Protein AF-A0A7S4R1N7-F1 (afdb_monomer)

Mean predicted aligned error: 22.81 Å

Foldseek 3Di:
DDDDDDDPDPDDDPAAAAPQPPPRDHAVVSDHPHHVDDVSVVVCVVVVPPLPPQAAAPQPPPRHHPVVSDHPHHVDDVSVVVVVVVVPDPPPPPDDDDDDDDDDDPPDPPPPQAAAPQPPPRDGDVVSDHPHHVDDVSLVNRPPNPDVPPPPPPDPDDDDDDDPPPPQAAAPQPPPRHHAVVSDHPHHNDPVSVVNNVVPPPDPPDDDDDDDDDPPPQAAAQQPPRDHDCVSDHHHHNDPVSVVVPRPPDPPDPDDDDDDDDDDDDDDDDDDDDDDDPDDDDPDDDDDD

pLDDT: mean 72.85, std 22.46, range [37.56, 97.56]

Structure (mmCIF, N/CA/C/O backbone):
data_AF-A0A7S4R1N7-F1
#
_entry.id   AF-A0A7S4R1N7-F1
#
loop_
_atom_site.group_PDB
_atom_site.id
_atom_site.type_symbol
_atom_site.label_atom_id
_atom_site.label_alt_id
_atom_site.label_comp_id
_atom_site.label_asym_id
_atom_site.label_entity_id
_atom_site.label_seq_id
_atom_site.pdbx_PDB_ins_code
_atom_site.Cartn_x
_atom_site.Cartn_y
_atom_site.Cartn_z
_atom_site.occupancy
_atom_site.B_iso_or_equiv
_atom_site.auth_seq_id
_atom_site.auth_comp_id
_atom_site.auth_asym_id
_atom_site.auth_atom_id
_atom_site.pdbx_PDB_model_num
ATOM 1 N N . PRO A 1 1 ? -22.351 -0.162 71.649 1.00 55.19 1 PRO A N 1
ATOM 2 C CA . PRO A 1 1 ? -22.192 0.433 70.297 1.00 55.19 1 PRO A CA 1
ATOM 3 C C . PRO A 1 1 ? -22.157 -0.697 69.258 1.00 55.19 1 PRO A C 1
ATOM 5 O O . PRO A 1 1 ? -21.146 -1.375 69.123 1.00 55.19 1 PRO A O 1
ATOM 8 N N . ALA A 1 2 ? -23.304 -0.983 68.637 1.00 42.56 2 ALA A N 1
ATOM 9 C CA . ALA A 1 2 ? -23.442 -2.065 67.666 1.00 42.56 2 ALA A CA 1
ATOM 10 C C . ALA A 1 2 ? -22.843 -1.636 66.318 1.00 42.56 2 ALA A C 1
ATOM 12 O O . ALA A 1 2 ? -23.234 -0.610 65.762 1.00 42.56 2 ALA A O 1
ATOM 13 N N . ALA A 1 3 ? -21.871 -2.403 65.825 1.00 46.25 3 ALA A N 1
ATOM 14 C CA . ALA A 1 3 ? -21.258 -2.199 64.522 1.00 46.25 3 ALA A CA 1
ATOM 15 C C . ALA A 1 3 ? -22.293 -2.470 63.419 1.00 46.25 3 ALA A C 1
ATOM 17 O O . ALA A 1 3 ? -22.832 -3.571 63.321 1.00 46.25 3 ALA A O 1
ATOM 18 N N . ALA A 1 4 ? -22.583 -1.449 62.612 1.00 46.38 4 ALA A N 1
ATOM 19 C CA . ALA A 1 4 ? -23.456 -1.566 61.456 1.00 46.38 4 ALA A CA 1
ATOM 20 C C . ALA A 1 4 ? -22.827 -2.517 60.426 1.00 46.38 4 ALA A C 1
ATOM 22 O O . ALA A 1 4 ? -21.702 -2.306 59.971 1.00 46.38 4 ALA A O 1
ATOM 23 N N . ALA A 1 5 ? -23.558 -3.576 60.083 1.00 48.59 5 ALA A N 1
ATOM 24 C CA . ALA A 1 5 ? -23.174 -4.523 59.049 1.00 48.59 5 ALA A CA 1
ATOM 25 C C . ALA A 1 5 ? -23.111 -3.828 57.672 1.00 48.59 5 ALA A C 1
ATOM 27 O O . ALA A 1 5 ? -23.945 -2.963 57.387 1.00 48.59 5 ALA A O 1
ATOM 28 N N . PRO A 1 6 ? -22.150 -4.193 56.802 1.00 57.56 6 PRO A N 1
ATOM 29 C CA . PRO A 1 6 ? -22.062 -3.636 55.460 1.00 57.56 6 PRO A CA 1
ATOM 30 C C . PRO A 1 6 ? -23.295 -4.037 54.645 1.00 57.56 6 PRO A C 1
ATOM 32 O O . PRO A 1 6 ? -23.651 -5.212 54.561 1.00 57.56 6 PRO A O 1
ATOM 35 N N . ALA A 1 7 ? -23.945 -3.040 54.045 1.00 54.56 7 ALA A N 1
ATOM 36 C CA . ALA A 1 7 ? -25.071 -3.234 53.147 1.00 54.56 7 ALA A CA 1
ATOM 37 C C . ALA A 1 7 ? -24.659 -4.150 51.985 1.00 54.56 7 ALA A C 1
ATOM 39 O O . ALA A 1 7 ? -23.734 -3.844 51.230 1.00 54.56 7 ALA A O 1
ATOM 40 N N . ALA A 1 8 ? -25.347 -5.286 51.861 1.00 47.56 8 ALA A N 1
ATOM 41 C CA . ALA A 1 8 ? -25.181 -6.211 50.755 1.00 47.56 8 ALA A CA 1
ATOM 42 C C . ALA A 1 8 ? -25.451 -5.478 49.432 1.00 47.56 8 ALA A C 1
ATOM 44 O O . ALA A 1 8 ? -26.533 -4.928 49.223 1.00 47.56 8 ALA A O 1
ATOM 45 N N . ALA A 1 9 ? -24.452 -5.459 48.547 1.00 52.22 9 ALA A N 1
ATOM 46 C CA . ALA A 1 9 ? -24.605 -4.961 47.191 1.00 52.22 9 ALA A CA 1
ATOM 47 C C . ALA A 1 9 ? -25.700 -5.781 46.492 1.00 52.22 9 ALA A C 1
ATOM 49 O O . ALA A 1 9 ? -25.546 -6.984 46.279 1.00 52.22 9 ALA A O 1
ATOM 50 N N . GLY A 1 10 ? -26.827 -5.132 46.197 1.00 52.41 10 GLY A N 1
ATOM 51 C CA . GLY A 1 10 ? -27.943 -5.752 45.492 1.00 52.41 10 GLY A CA 1
ATOM 52 C C . GLY A 1 10 ? -27.542 -6.263 44.101 1.00 52.41 10 GLY A C 1
ATOM 53 O O . GLY A 1 10 ? -26.494 -5.880 43.571 1.00 52.41 10 GLY A O 1
ATOM 54 N N . PRO A 1 11 ? -28.371 -7.128 43.491 1.00 62.03 11 PRO A N 1
ATOM 55 C CA . PRO A 1 11 ? -28.111 -7.689 42.173 1.00 62.03 11 PRO A CA 1
ATOM 56 C C . PRO A 1 11 ? -27.929 -6.563 41.151 1.00 62.03 11 PRO A C 1
ATOM 58 O O . PRO A 1 11 ? -28.840 -5.778 40.891 1.00 62.03 11 PRO A O 1
ATOM 61 N N . VAL A 1 12 ? -26.725 -6.477 40.581 1.00 59.47 12 VAL A N 1
ATOM 62 C CA . VAL A 1 12 ? -26.413 -5.583 39.465 1.00 59.47 12 VAL A CA 1
ATOM 63 C C . VAL A 1 12 ? -27.332 -5.938 38.301 1.00 59.47 12 VAL A C 1
ATOM 65 O O . VAL A 1 12 ? -27.196 -7.000 37.695 1.00 59.47 12 VAL A O 1
ATOM 68 N N . ALA A 1 13 ? -28.294 -5.055 38.019 1.00 65.44 13 ALA A N 1
ATOM 69 C CA . ALA A 1 13 ? -29.146 -5.138 36.841 1.00 65.44 13 ALA A CA 1
ATOM 70 C C . ALA A 1 13 ? -28.271 -5.429 35.617 1.00 65.44 13 ALA A C 1
ATOM 72 O O . 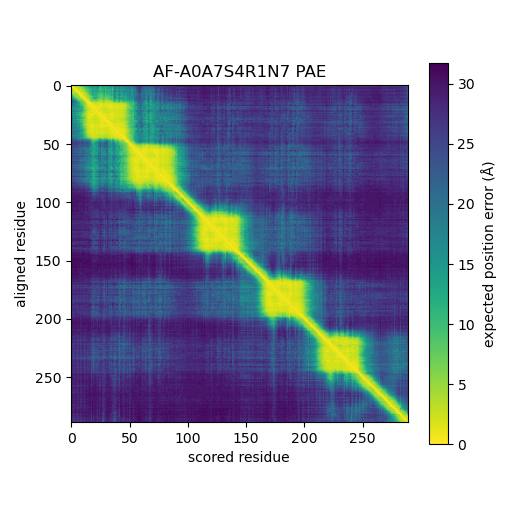ALA A 1 13 ? -27.217 -4.808 35.472 1.00 65.44 13 ALA A O 1
ATOM 73 N N . ALA A 1 14 ? -28.680 -6.395 34.788 1.00 73.69 14 ALA A N 1
ATOM 74 C CA . ALA A 1 14 ? -27.952 -6.836 33.603 1.00 73.69 14 ALA A CA 1
ATOM 75 C C . ALA A 1 14 ? -27.596 -5.625 32.725 1.00 73.69 14 ALA A C 1
ATOM 77 O O . ALA A 1 14 ? -28.413 -5.130 31.949 1.00 73.69 14 ALA A O 1
ATOM 78 N N . GLY A 1 15 ? -26.389 -5.096 32.932 1.00 83.94 15 GLY A N 1
ATOM 79 C CA . GLY A 1 15 ? -25.960 -3.839 32.345 1.00 83.94 15 GLY A CA 1
ATOM 80 C C . GLY A 1 15 ? -25.900 -3.969 30.834 1.00 83.94 15 GLY A C 1
ATOM 81 O O . GLY A 1 15 ? -25.536 -5.022 30.305 1.00 83.94 15 GLY A O 1
ATOM 82 N N . ALA A 1 16 ? -26.246 -2.890 30.135 1.00 92.12 16 ALA A N 1
ATOM 83 C CA . ALA A 1 16 ? -26.165 -2.863 28.687 1.00 92.12 16 ALA A CA 1
ATOM 84 C C . ALA A 1 16 ? -24.769 -3.291 28.207 1.00 92.12 16 ALA A C 1
ATOM 86 O O . ALA A 1 16 ? -23.749 -2.944 28.807 1.00 92.12 16 ALA A O 1
ATOM 87 N N . SER A 1 17 ? -24.722 -4.074 27.134 1.00 94.94 17 SER A N 1
ATOM 88 C CA . SER A 1 17 ? -23.474 -4.606 26.590 1.00 94.94 17 SER A CA 1
ATOM 89 C C . SER A 1 17 ? -22.726 -3.549 25.772 1.00 94.94 17 SER A C 1
ATOM 91 O O . SER A 1 17 ? -23.326 -2.679 25.142 1.00 94.94 17 SER A O 1
ATOM 93 N N . CYS A 1 18 ? -21.396 -3.628 25.766 1.00 95.12 18 CYS A N 1
ATOM 94 C CA . CYS A 1 18 ? -20.515 -2.764 24.985 1.00 95.12 18 CYS A CA 1
ATOM 95 C C . CYS A 1 18 ? -20.874 -2.792 23.492 1.00 95.12 18 CYS A C 1
ATOM 97 O O . CYS A 1 18 ? -20.941 -3.867 22.897 1.00 95.12 18 CYS A O 1
ATOM 99 N N . LEU A 1 19 ? -20.991 -1.612 22.875 1.00 95.19 19 LEU A N 1
ATOM 100 C CA . LEU A 1 19 ? -21.348 -1.455 21.458 1.00 95.19 19 LEU A CA 1
ATOM 101 C C . LEU A 1 19 ? -20.314 -2.054 20.479 1.00 95.19 19 LEU A C 1
ATOM 103 O O . LEU A 1 19 ? -20.599 -2.271 19.305 1.00 95.19 19 LEU A O 1
ATOM 107 N N . THR A 1 20 ? -19.087 -2.319 20.931 1.00 92.25 20 THR A N 1
ATOM 108 C CA . THR A 1 20 ? -18.063 -2.955 20.094 1.00 92.25 20 THR A CA 1
ATOM 109 C C . THR A 1 20 ? -18.416 -4.419 19.833 1.00 92.25 20 THR A C 1
ATOM 111 O O . THR A 1 20 ? -18.405 -5.229 20.764 1.00 92.25 20 THR A O 1
ATOM 114 N N . LEU A 1 21 ? -18.654 -4.761 18.560 1.00 90.81 21 LEU A N 1
ATOM 115 C CA . LEU A 1 21 ? -18.921 -6.131 18.110 1.00 90.81 21 LEU A CA 1
ATOM 116 C C . LEU A 1 21 ? -17.868 -7.106 18.669 1.00 90.81 21 LEU A C 1
ATOM 118 O O . LEU A 1 21 ? -16.665 -6.907 18.492 1.00 90.81 21 LEU A O 1
ATOM 122 N N . GLY A 1 22 ? -18.331 -8.137 19.381 1.00 90.19 22 GLY A N 1
ATOM 123 C CA . GLY A 1 22 ? -17.484 -9.170 19.989 1.00 90.19 22 GLY A CA 1
ATOM 124 C C . GLY A 1 22 ? -16.867 -8.828 21.353 1.00 90.19 22 GLY A C 1
ATOM 125 O O . GLY A 1 22 ? -16.113 -9.640 21.881 1.00 90.19 22 GLY A O 1
ATOM 126 N N . CYS A 1 23 ? -17.153 -7.666 21.959 1.00 94.62 23 CYS A N 1
ATOM 127 C CA . CYS A 1 23 ? -16.604 -7.338 23.281 1.00 94.62 23 CYS A CA 1
ATOM 128 C C . CYS A 1 23 ? -17.359 -8.008 24.443 1.00 94.62 23 CYS A C 1
ATOM 130 O O . CYS A 1 23 ? -16.714 -8.460 25.385 1.00 94.62 23 CYS A O 1
ATOM 132 N N . GLY A 1 24 ? -18.698 -8.015 24.418 1.00 92.31 24 GLY A N 1
ATOM 133 C CA . GLY A 1 24 ? -19.562 -8.680 25.413 1.00 92.31 24 GLY A CA 1
ATOM 134 C C . GLY A 1 24 ? -19.538 -8.125 26.849 1.00 92.31 24 GLY A C 1
ATOM 135 O O . GLY A 1 24 ? -20.373 -8.504 27.660 1.00 92.31 24 GLY A O 1
ATOM 136 N N . LYS A 1 25 ? -18.615 -7.218 27.189 1.00 94.25 25 LYS A N 1
ATOM 137 C CA . LYS A 1 25 ? -18.506 -6.613 28.530 1.00 94.25 25 LYS A CA 1
ATOM 138 C C . LYS A 1 25 ? -19.616 -5.579 28.773 1.00 94.25 25 LYS A C 1
ATOM 140 O O . LYS A 1 25 ? -19.999 -4.911 27.810 1.00 94.25 25 LYS A O 1
ATOM 145 N N . PRO A 1 26 ? -20.080 -5.378 30.020 1.00 94.12 26 PRO A N 1
ATOM 146 C CA . PRO A 1 26 ? -21.027 -4.308 30.335 1.00 94.12 26 PRO A CA 1
ATOM 147 C C . PRO A 1 26 ? -20.424 -2.923 30.050 1.00 94.12 26 PRO A C 1
ATOM 149 O O . PRO A 1 26 ? -19.200 -2.740 30.082 1.00 94.12 26 PRO A O 1
ATOM 152 N N . THR A 1 27 ? -21.266 -1.941 29.735 1.00 94.75 27 THR A N 1
ATOM 153 C CA . THR A 1 27 ? -20.829 -0.554 29.528 1.00 94.75 27 THR A CA 1
ATOM 154 C C . THR A 1 27 ? -20.310 0.055 30.829 1.00 94.75 27 THR A C 1
ATOM 156 O O . THR A 1 27 ? -20.819 -0.232 31.910 1.00 94.75 27 THR A O 1
ATOM 159 N N . TRP A 1 28 ? -19.281 0.908 30.746 1.00 93.12 28 TRP A N 1
ATOM 160 C CA . TRP A 1 28 ? -18.643 1.473 31.949 1.00 93.12 28 TRP A CA 1
ATOM 161 C C . TRP A 1 28 ? -19.585 2.393 32.740 1.00 93.12 28 TRP A C 1
ATOM 163 O O . TRP A 1 28 ? -19.372 2.615 33.925 1.00 93.12 28 TRP A O 1
ATOM 173 N N . ASN A 1 29 ? -20.616 2.927 32.082 1.00 91.56 29 ASN A N 1
ATOM 174 C CA . ASN A 1 29 ? -21.622 3.817 32.654 1.00 91.56 29 ASN A CA 1
ATOM 175 C C . ASN A 1 29 ? -23.013 3.167 32.778 1.00 91.56 29 ASN A C 1
ATOM 177 O O . ASN A 1 29 ? -23.982 3.878 33.025 1.00 91.56 29 ASN A O 1
ATOM 181 N N . GLY A 1 30 ? -23.141 1.857 32.530 1.00 91.06 30 GLY A N 1
ATOM 182 C CA . GLY A 1 30 ? -24.416 1.129 32.589 1.00 91.06 30 GLY A CA 1
ATOM 183 C C . GLY A 1 30 ? -25.470 1.548 31.552 1.00 91.06 30 GLY A C 1
ATOM 184 O O . GLY A 1 30 ? -26.568 1.000 31.547 1.00 91.06 30 GLY A O 1
ATOM 185 N N . GLN A 1 31 ? -25.162 2.496 30.662 1.00 90.94 31 GLN A N 1
ATOM 186 C CA . GLN A 1 31 ? -26.110 3.015 29.677 1.00 90.94 31 GLN A CA 1
ATOM 187 C C . GLN A 1 31 ? -26.102 2.178 28.386 1.00 90.94 31 GLN A C 1
ATOM 189 O O . GLN A 1 31 ? -25.022 1.764 27.939 1.00 90.94 31 GLN A O 1
ATOM 194 N N . PRO A 1 32 ? -27.269 1.960 27.749 1.00 92.38 32 PRO A N 1
ATOM 195 C CA . PRO A 1 32 ? -27.357 1.366 26.417 1.00 92.38 32 PRO A CA 1
ATOM 196 C C . PRO A 1 32 ? -26.641 2.227 25.371 1.00 92.38 32 PRO A C 1
ATOM 198 O O . PRO A 1 32 ? -26.667 3.451 25.425 1.00 92.38 32 PRO A O 1
ATOM 201 N N . GLY A 1 33 ? -25.935 1.577 24.440 1.00 89.94 33 GLY A N 1
ATOM 202 C CA . GLY A 1 33 ? -25.113 2.257 23.427 1.00 89.94 33 GLY A CA 1
ATOM 203 C C . GLY A 1 33 ? -23.747 2.756 23.922 1.00 89.94 33 GLY A C 1
ATOM 204 O O . GLY A 1 33 ? -22.986 3.343 23.154 1.00 89.94 33 GLY A O 1
ATOM 205 N N . GLY A 1 34 ? -23.404 2.519 25.191 1.00 93.88 34 GLY A N 1
ATOM 206 C CA . GLY A 1 34 ? -22.091 2.844 25.741 1.00 93.88 34 GLY A CA 1
ATOM 207 C C . GLY A 1 34 ? -20.966 1.906 25.278 1.00 93.88 34 GLY A C 1
ATOM 208 O O . GLY A 1 34 ? -21.161 0.877 24.630 1.00 93.88 34 GLY A O 1
ATOM 209 N N . TYR A 1 35 ? -19.744 2.241 25.689 1.00 96.12 35 TYR A N 1
ATOM 210 C CA . TYR A 1 35 ? -18.569 1.374 25.552 1.00 96.12 35 TYR A CA 1
ATOM 211 C C . TYR A 1 35 ? -18.192 0.827 26.930 1.00 96.12 35 TYR A C 1
ATOM 213 O O . TYR A 1 35 ? -18.502 1.453 27.935 1.00 96.12 35 TYR A O 1
ATOM 221 N N . CYS A 1 36 ? -17.487 -0.301 27.022 1.00 96.38 36 CYS A N 1
ATOM 222 C CA . CYS A 1 36 ? -16.968 -0.787 28.312 1.00 96.38 36 CYS A CA 1
ATOM 223 C C . CYS A 1 36 ? -15.699 -0.045 28.775 1.00 96.38 36 CYS A C 1
ATOM 225 O O . CYS A 1 36 ? -15.188 -0.298 29.858 1.00 96.38 36 CYS A O 1
ATOM 227 N N . GLY A 1 37 ? -15.137 0.837 27.940 1.00 95.56 37 GLY A N 1
ATOM 228 C CA . GLY A 1 37 ? -13.931 1.594 28.268 1.00 95.56 37 GLY A CA 1
ATOM 229 C C . GLY A 1 37 ? -13.339 2.349 27.080 1.00 95.56 37 GLY A C 1
ATOM 230 O O . GLY A 1 37 ? -13.822 2.257 25.947 1.00 95.56 37 GLY A O 1
ATOM 231 N N . LYS A 1 38 ? -12.256 3.090 27.343 1.00 93.75 38 LYS A N 1
ATOM 232 C CA . LYS A 1 38 ? -11.595 3.981 26.372 1.00 93.75 38 LYS A CA 1
ATOM 233 C C . LYS A 1 38 ? -11.065 3.237 25.141 1.00 93.75 38 LYS A C 1
ATOM 235 O O . LYS A 1 38 ? -11.181 3.743 24.035 1.00 93.75 38 LYS A O 1
ATOM 240 N N . ALA A 1 39 ? -10.555 2.015 25.307 1.00 93.44 39 ALA A N 1
ATOM 241 C CA . ALA A 1 39 ? -10.069 1.200 24.191 1.00 93.44 39 ALA A CA 1
ATOM 242 C C . ALA A 1 39 ? -11.187 0.846 23.193 1.00 93.44 39 ALA A C 1
ATOM 244 O O . ALA A 1 39 ? -11.010 1.010 21.988 1.00 93.44 39 ALA A O 1
ATOM 245 N N . CYS A 1 40 ? -12.349 0.414 23.691 1.00 94.62 40 CYS A N 1
ATOM 246 C CA . CYS A 1 40 ? -13.514 0.089 22.865 1.00 94.62 40 CYS A CA 1
ATOM 247 C C . CYS A 1 40 ? -14.117 1.344 22.225 1.00 94.62 40 CYS A C 1
ATOM 249 O O . CYS A 1 40 ? -14.433 1.321 21.040 1.00 94.62 40 CYS A O 1
ATOM 251 N N . ARG A 1 41 ? -14.161 2.469 22.957 1.00 93.12 41 ARG A N 1
ATOM 252 C CA . ARG A 1 41 ? -14.537 3.775 22.393 1.00 93.12 41 ARG A CA 1
ATOM 253 C C . ARG A 1 41 ? -13.596 4.197 21.261 1.00 93.12 41 ARG A C 1
ATOM 255 O O . ARG A 1 41 ? -14.071 4.625 20.221 1.00 93.12 41 ARG A O 1
ATOM 262 N N . ASN A 1 42 ? -12.282 4.052 21.430 1.00 89.38 42 ASN A N 1
ATOM 263 C CA . ASN A 1 42 ? -11.302 4.426 20.407 1.00 89.38 42 ASN A CA 1
ATOM 264 C C . ASN A 1 42 ? -11.367 3.502 19.184 1.00 89.38 42 ASN A C 1
ATOM 266 O O . ASN A 1 42 ? -11.271 3.983 18.061 1.00 89.38 42 ASN A O 1
ATOM 270 N N . LYS A 1 43 ? -11.568 2.191 19.381 1.00 87.38 43 LYS A N 1
ATOM 271 C CA . LYS A 1 43 ? -11.791 1.239 18.280 1.00 87.38 43 LYS A CA 1
ATOM 272 C C . LYS A 1 43 ? -13.069 1.555 17.513 1.00 87.38 43 LYS A C 1
ATOM 274 O O . LYS A 1 43 ? -13.064 1.523 16.289 1.00 87.38 43 LYS A O 1
ATOM 279 N N . ALA A 1 44 ? -14.141 1.886 18.226 1.00 86.12 44 ALA A N 1
ATOM 280 C CA . ALA A 1 44 ? -15.381 2.305 17.604 1.00 86.12 44 ALA A CA 1
ATOM 281 C C . ALA A 1 44 ? -15.222 3.646 16.887 1.00 86.12 44 ALA A C 1
ATOM 283 O O . ALA A 1 44 ? -15.650 3.745 15.756 1.00 86.12 44 ALA A O 1
ATOM 284 N N . ALA A 1 45 ? -14.529 4.638 17.448 1.00 81.88 45 ALA A N 1
ATOM 285 C CA . ALA A 1 45 ? -14.230 5.890 16.745 1.00 81.88 45 ALA A CA 1
ATOM 286 C C . ALA A 1 45 ? -13.360 5.667 15.492 1.00 81.88 45 ALA A C 1
ATOM 288 O O . ALA A 1 45 ? -13.563 6.327 14.478 1.00 81.88 45 ALA A O 1
ATOM 289 N N . ALA A 1 46 ? -12.443 4.697 15.532 1.00 78.00 46 ALA A N 1
ATOM 290 C CA . ALA A 1 46 ? -11.643 4.296 14.377 1.00 78.00 46 ALA A CA 1
ATOM 291 C C . ALA A 1 46 ? -12.450 3.543 13.299 1.00 78.00 46 ALA A C 1
ATOM 293 O O . ALA A 1 46 ? -12.018 3.510 12.151 1.00 78.00 46 ALA A O 1
ATOM 294 N N . GLY A 1 47 ? -13.597 2.945 13.650 1.00 66.88 47 GLY A N 1
ATOM 295 C CA . GLY A 1 47 ? -14.473 2.209 12.724 1.00 66.88 47 GLY A CA 1
ATOM 296 C C . GLY A 1 47 ? -15.800 2.901 12.375 1.00 66.88 47 GLY A C 1
ATOM 297 O O . GLY A 1 47 ? -16.434 2.528 11.397 1.00 66.88 47 GLY A O 1
ATOM 298 N N . ALA A 1 48 ? -16.226 3.896 13.156 1.00 55.88 48 ALA A N 1
ATOM 299 C CA . ALA A 1 48 ? -17.478 4.646 13.014 1.00 55.88 48 ALA A CA 1
ATOM 300 C C . ALA A 1 48 ? -17.296 5.958 12.243 1.00 55.88 48 ALA A C 1
ATOM 302 O O . ALA A 1 48 ? -18.275 6.622 11.907 1.00 55.88 48 ALA A O 1
ATOM 303 N N . GLY A 1 49 ? -16.057 6.300 11.879 1.00 49.44 49 GLY A N 1
ATOM 304 C CA . GLY A 1 49 ? -15.858 6.987 10.617 1.00 49.44 49 GLY A CA 1
ATOM 305 C C . GLY A 1 49 ? -16.298 6.012 9.538 1.00 49.44 49 GLY A C 1
ATOM 306 O O . GLY A 1 49 ? -15.501 5.166 9.145 1.00 49.44 49 GLY A O 1
ATOM 307 N N . GLY A 1 50 ? -17.566 6.087 9.127 1.00 49.47 50 GLY A N 1
ATOM 308 C CA . GLY A 1 50 ? -18.087 5.435 7.933 1.00 49.47 50 GLY A CA 1
ATOM 309 C C . GLY A 1 50 ? -17.306 5.945 6.732 1.00 49.47 50 GLY A C 1
ATOM 310 O O . GLY A 1 50 ? -17.770 6.805 5.990 1.00 49.47 50 GLY A O 1
ATOM 311 N N . ALA A 1 51 ? -16.070 5.472 6.596 1.00 54.06 51 ALA A N 1
ATOM 312 C CA . ALA A 1 51 ? -15.269 5.652 5.421 1.00 54.06 51 ALA A CA 1
ATOM 313 C C . ALA A 1 51 ? -16.111 5.020 4.328 1.00 54.06 51 ALA A C 1
ATOM 315 O O . ALA A 1 51 ? -16.333 3.806 4.335 1.00 54.06 51 ALA A O 1
ATOM 316 N N . ALA A 1 52 ? -16.638 5.873 3.449 1.00 67.44 52 ALA A N 1
ATOM 317 C CA . ALA A 1 52 ? -17.181 5.440 2.179 1.00 67.44 52 ALA A CA 1
ATOM 318 C C . ALA A 1 52 ? -16.284 4.303 1.663 1.00 67.44 52 ALA A C 1
ATOM 320 O O . ALA A 1 52 ? -15.056 4.424 1.803 1.00 67.44 52 ALA A O 1
ATOM 321 N N . PRO A 1 53 ? -16.873 3.190 1.177 1.00 78.06 53 PRO A N 1
ATOM 322 C CA . PRO A 1 53 ? -16.119 2.002 0.798 1.00 78.06 53 PRO A CA 1
ATOM 323 C C . PRO A 1 53 ? -14.871 2.444 0.037 1.00 78.06 53 PRO A C 1
ATOM 325 O O . PRO A 1 53 ? -14.995 3.289 -0.859 1.00 78.06 53 PRO A O 1
ATOM 328 N N . PRO A 1 54 ? -13.675 1.989 0.461 1.00 83.69 54 PRO A N 1
ATOM 329 C CA . PRO A 1 54 ? -12.430 2.552 -0.025 1.00 83.69 54 PRO A CA 1
ATOM 330 C C . PRO A 1 54 ? -12.466 2.530 -1.550 1.00 83.69 54 PRO A C 1
ATOM 332 O O . PRO A 1 54 ? -12.861 1.508 -2.124 1.00 83.69 54 PRO A O 1
ATOM 335 N N . PRO A 1 55 ? -12.119 3.645 -2.211 1.00 92.38 55 PRO A N 1
ATOM 336 C CA . PRO A 1 55 ? -12.265 3.745 -3.649 1.00 92.38 55 PRO A CA 1
ATOM 337 C C . PRO A 1 55 ? -11.562 2.573 -4.324 1.00 92.38 55 PRO A C 1
ATOM 339 O O . PRO A 1 55 ? -10.472 2.156 -3.921 1.00 92.38 55 PRO A O 1
ATOM 342 N N . VAL A 1 56 ? -12.220 2.014 -5.332 1.00 97.19 56 VAL A N 1
ATOM 343 C CA . VAL A 1 56 ? -11.757 0.816 -6.029 1.00 97.19 56 VAL A CA 1
ATOM 344 C C . VAL A 1 56 ? -10.823 1.221 -7.168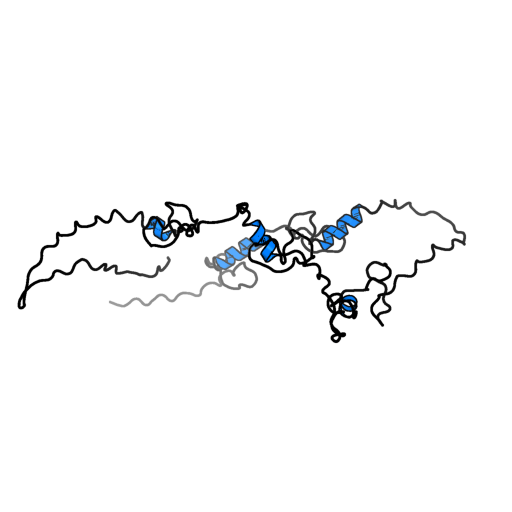 1.00 97.19 56 VAL A C 1
ATOM 346 O O . VAL A 1 56 ? -10.971 2.282 -7.773 1.00 97.19 56 VAL A O 1
ATOM 349 N N . CYS A 1 57 ? -9.835 0.374 -7.450 1.00 97.31 57 CYS A N 1
ATOM 350 C CA . CYS A 1 57 ? -8.889 0.532 -8.546 1.00 97.31 57 CYS A CA 1
ATOM 351 C C . CYS A 1 57 ? -9.609 0.777 -9.878 1.00 97.31 57 CYS A C 1
ATOM 353 O O . CYS A 1 57 ? -10.449 -0.027 -10.274 1.00 97.31 57 CYS A O 1
ATOM 355 N N . MET A 1 58 ? -9.172 1.789 -10.633 1.00 97.25 58 MET A N 1
ATOM 356 C CA . MET A 1 58 ? -9.711 2.111 -11.968 1.00 97.25 58 MET A CA 1
ATOM 357 C C . MET A 1 58 ? -9.527 1.025 -13.045 1.00 97.25 58 MET A C 1
ATOM 359 O O . MET A 1 58 ? -10.061 1.160 -14.139 1.00 97.25 58 MET A O 1
ATOM 363 N N . GLN A 1 59 ? -8.764 -0.037 -12.772 1.00 96.31 59 GLN A N 1
ATOM 364 C CA . GLN A 1 59 ? -8.498 -1.082 -13.756 1.00 96.31 59 GLN A CA 1
ATOM 365 C C . GLN A 1 59 ? -9.702 -2.032 -13.828 1.00 96.31 59 GLN A C 1
ATOM 367 O O . GLN A 1 59 ? -10.014 -2.654 -12.802 1.00 96.31 59 GLN A O 1
ATOM 372 N N . PRO A 1 60 ? -10.332 -2.208 -15.007 1.00 94.62 60 PRO A N 1
ATOM 373 C CA . PRO A 1 60 ? -11.456 -3.123 -15.169 1.00 94.62 60 PRO A CA 1
ATOM 374 C C . PRO A 1 60 ? -11.098 -4.528 -14.666 1.00 94.62 60 PRO A C 1
ATOM 376 O O . PRO A 1 60 ? -10.052 -5.073 -15.017 1.00 94.62 60 PRO A O 1
ATOM 379 N N . GLY A 1 61 ? -11.938 -5.089 -13.793 1.00 93.75 61 GLY A N 1
ATOM 380 C CA . GLY A 1 61 ? -11.755 -6.432 -13.228 1.00 93.75 61 GLY A CA 1
ATOM 381 C C . GLY A 1 61 ? -10.776 -6.558 -12.048 1.00 93.75 61 GLY A C 1
ATOM 382 O O . GLY A 1 61 ? -10.597 -7.664 -11.549 1.00 93.75 61 GLY A O 1
ATOM 383 N N . CYS A 1 62 ? -10.144 -5.480 -11.560 1.00 96.19 62 CYS A N 1
ATOM 384 C CA . CYS A 1 62 ? -9.210 -5.583 -10.425 1.00 96.19 62 CYS A CA 1
ATOM 385 C C . CYS A 1 62 ? -9.914 -5.712 -9.060 1.00 96.19 62 CYS A C 1
ATOM 387 O O . CYS A 1 62 ? -9.518 -6.541 -8.244 1.00 96.19 62 CYS A O 1
ATOM 389 N N . GLY A 1 63 ? -10.917 -4.870 -8.776 1.00 94.31 63 GLY A N 1
ATOM 390 C CA . GLY A 1 63 ? -11.705 -4.908 -7.530 1.00 94.31 63 GLY A CA 1
ATOM 391 C C . GLY A 1 63 ? -10.960 -4.539 -6.233 1.00 94.31 63 GLY A C 1
ATOM 392 O O . GLY A 1 63 ? -11.574 -4.461 -5.174 1.00 94.31 63 GLY A O 1
ATOM 393 N N . LYS A 1 64 ? -9.646 -4.293 -6.283 1.00 95.75 64 LYS A N 1
ATOM 394 C CA . LYS A 1 64 ? -8.830 -3.943 -5.106 1.00 95.75 64 LYS A CA 1
ATOM 395 C C . LYS A 1 64 ? -8.955 -2.454 -4.761 1.00 95.75 64 LYS A C 1
ATOM 397 O O . LYS A 1 64 ? -9.095 -1.653 -5.686 1.00 95.75 64 LYS A O 1
ATOM 402 N N . PRO A 1 65 ? -8.833 -2.057 -3.482 1.00 95.00 65 PRO A N 1
ATOM 403 C CA . PRO A 1 65 ? -8.815 -0.645 -3.101 1.00 95.00 65 PRO A CA 1
ATOM 404 C C . PRO A 1 65 ? -7.607 0.091 -3.703 1.00 95.00 65 PRO A C 1
ATOM 406 O O . PRO A 1 65 ? -6.565 -0.518 -3.981 1.00 95.00 65 PRO A O 1
ATOM 409 N N . THR A 1 66 ? -7.735 1.401 -3.920 1.00 96.81 66 THR A N 1
ATOM 410 C CA . THR A 1 66 ? -6.633 2.228 -4.431 1.00 96.81 66 THR A CA 1
ATOM 411 C C . THR A 1 66 ? -5.481 2.303 -3.429 1.00 96.81 66 THR A C 1
ATOM 413 O O . THR A 1 66 ? -5.675 2.239 -2.215 1.00 96.81 66 THR A O 1
ATOM 416 N N . TRP A 1 67 ? -4.248 2.440 -3.928 1.00 95.81 67 TRP A N 1
ATOM 417 C CA . TRP A 1 67 ? -3.050 2.398 -3.075 1.00 95.81 67 TRP A CA 1
ATOM 418 C C . TRP A 1 67 ? -2.958 3.589 -2.105 1.00 95.81 67 TRP A C 1
ATOM 420 O O . TRP A 1 67 ? -2.268 3.503 -1.093 1.00 95.81 67 TRP A O 1
ATOM 430 N N . ASN A 1 68 ? -3.627 4.701 -2.424 1.00 94.44 68 ASN A N 1
ATOM 431 C CA . ASN A 1 68 ? -3.619 5.947 -1.658 1.00 94.44 68 ASN A CA 1
ATOM 432 C C . ASN A 1 68 ? -4.996 6.331 -1.096 1.00 94.44 68 ASN A C 1
ATOM 434 O O . ASN A 1 68 ? -5.142 7.437 -0.577 1.00 94.44 68 ASN A O 1
ATOM 438 N N . GLY A 1 69 ? -6.006 5.468 -1.235 1.00 92.38 69 GLY A N 1
ATOM 439 C CA . GLY A 1 69 ? -7.365 5.739 -0.766 1.00 92.38 69 GLY A CA 1
ATOM 440 C C . GLY A 1 69 ? -8.070 6.899 -1.478 1.00 92.38 69 GLY A C 1
ATOM 441 O O . GLY A 1 69 ? -9.097 7.358 -0.987 1.00 92.38 69 GLY A O 1
ATOM 442 N N . LYS A 1 70 ? -7.553 7.390 -2.615 1.00 93.69 70 LYS A N 1
ATOM 443 C CA . LYS A 1 70 ? -8.229 8.407 -3.433 1.00 93.69 70 LYS A CA 1
ATOM 444 C C . LYS A 1 70 ? -9.094 7.752 -4.519 1.00 93.69 70 LYS A C 1
ATOM 446 O O . LYS A 1 70 ? -8.706 6.701 -5.038 1.00 93.69 70 LYS A O 1
ATOM 451 N N . PRO A 1 71 ? -10.254 8.338 -4.869 1.00 94.81 71 PRO A N 1
ATOM 452 C CA . PRO A 1 71 ? -11.030 7.918 -6.033 1.00 94.81 71 PRO A CA 1
ATOM 453 C C . PRO A 1 71 ? -10.228 8.127 -7.322 1.00 94.81 71 PRO A C 1
ATOM 455 O O . PRO A 1 71 ? -9.339 8.972 -7.371 1.00 94.81 71 PRO A O 1
ATOM 458 N N . GLN A 1 72 ? -10.537 7.333 -8.352 1.00 94.31 72 GLN A N 1
ATOM 459 C CA . GLN A 1 72 ? -9.874 7.373 -9.667 1.00 94.31 72 GLN A CA 1
ATOM 460 C C . GLN A 1 72 ? -8.362 7.069 -9.664 1.00 94.31 72 GLN A C 1
ATOM 462 O O . GLN A 1 72 ? -7.643 7.384 -10.608 1.00 94.31 72 GLN A O 1
ATOM 467 N N . GLU A 1 73 ? -7.855 6.421 -8.618 1.00 97.12 73 GLU A N 1
ATOM 468 C CA . GLU A 1 73 ? -6.480 5.924 -8.581 1.00 97.12 73 GLU A CA 1
ATOM 469 C C . GLU A 1 73 ? -6.409 4.419 -8.859 1.00 97.12 73 GLU A C 1
ATOM 471 O O . GLU A 1 73 ? -7.402 3.688 -8.899 1.00 97.12 73 GLU A O 1
ATOM 476 N N . TYR A 1 74 ? -5.191 3.937 -9.081 1.00 97.44 74 TYR A N 1
ATOM 477 C CA . TYR A 1 74 ? -4.929 2.513 -9.274 1.00 97.44 74 TYR A CA 1
ATOM 478 C C . TYR A 1 74 ? -4.608 1.845 -7.927 1.00 97.44 74 TYR A C 1
ATOM 480 O O . TYR A 1 74 ? -4.321 2.521 -6.946 1.00 97.44 74 TYR A O 1
ATOM 488 N N . CYS A 1 75 ? -4.617 0.515 -7.830 1.00 97.56 75 CYS A N 1
ATOM 489 C CA . CYS A 1 75 ? -4.138 -0.183 -6.625 1.00 97.56 75 CYS A CA 1
ATOM 490 C C . CYS A 1 75 ? -2.610 -0.377 -6.619 1.00 97.56 75 CYS A C 1
ATOM 492 O O . CYS A 1 75 ? -2.037 -0.837 -5.637 1.00 97.56 75 CYS A O 1
ATOM 494 N N . GLY A 1 76 ? -1.927 -0.064 -7.726 1.00 96.69 76 GLY A N 1
ATOM 495 C CA . GLY A 1 76 ? -0.482 -0.220 -7.848 1.00 96.69 76 GLY A CA 1
ATOM 496 C C . GLY A 1 76 ? 0.042 0.047 -9.258 1.00 96.69 76 GLY A C 1
ATOM 497 O O . GLY A 1 76 ? -0.718 0.292 -10.195 1.00 96.69 76 GLY A O 1
ATOM 498 N N . ARG A 1 77 ? 1.370 -0.025 -9.414 1.00 96.19 77 ARG A N 1
ATOM 499 C CA . ARG A 1 77 ? 2.065 0.292 -10.676 1.00 96.19 77 ARG A CA 1
ATOM 500 C C . ARG A 1 77 ? 1.662 -0.615 -11.838 1.00 96.19 77 ARG A C 1
ATOM 502 O O . ARG A 1 77 ? 1.562 -0.126 -12.953 1.00 96.19 77 ARG A O 1
ATOM 509 N N . ALA A 1 78 ? 1.411 -1.899 -11.574 1.00 95.31 78 ALA A N 1
ATOM 510 C CA . ALA A 1 78 ? 0.979 -2.849 -12.599 1.00 95.31 78 ALA A CA 1
ATOM 511 C C . ALA A 1 78 ? -0.374 -2.445 -13.205 1.00 95.31 78 ALA A C 1
ATOM 513 O O . ALA A 1 78 ? -0.489 -2.321 -14.418 1.00 95.31 78 ALA A O 1
ATOM 514 N N . CYS A 1 79 ? -1.366 -2.141 -12.360 1.00 97.06 79 CYS A N 1
ATOM 515 C CA . CYS A 1 79 ? -2.671 -1.664 -12.816 1.00 97.06 79 CYS A CA 1
ATOM 516 C C . CYS A 1 79 ? -2.585 -0.284 -13.473 1.00 97.06 79 CYS A C 1
ATOM 518 O O . CYS A 1 79 ? -3.263 -0.062 -14.465 1.00 97.06 79 CYS A O 1
ATOM 520 N N . ARG A 1 80 ? -1.719 0.616 -12.982 1.00 96.19 80 ARG A N 1
ATOM 521 C CA . ARG A 1 80 ? -1.488 1.920 -13.624 1.00 96.19 80 ARG A CA 1
ATOM 522 C C . ARG A 1 80 ? -0.907 1.772 -15.034 1.00 96.19 80 ARG A C 1
ATOM 524 O O . ARG A 1 80 ? -1.350 2.462 -15.942 1.00 96.19 80 ARG A O 1
ATOM 531 N N . ALA A 1 81 ? 0.065 0.879 -15.224 1.00 94.12 81 ALA A N 1
ATOM 532 C CA . ALA A 1 81 ? 0.652 0.610 -16.537 1.00 94.12 81 ALA A CA 1
ATOM 533 C C . ALA A 1 81 ? -0.359 -0.041 -17.495 1.00 94.12 81 ALA A C 1
ATOM 535 O O . ALA A 1 81 ? -0.441 0.348 -18.655 1.00 94.12 81 ALA A O 1
ATOM 536 N N . ALA A 1 82 ? -1.161 -0.987 -16.996 1.00 92.75 82 ALA A N 1
ATOM 537 C CA . ALA A 1 82 ? -2.207 -1.633 -17.784 1.00 92.75 82 ALA A CA 1
ATOM 538 C C . ALA A 1 82 ? -3.336 -0.659 -18.175 1.00 92.75 82 ALA A C 1
ATOM 540 O O . ALA A 1 82 ? -3.805 -0.700 -19.309 1.00 92.75 82 ALA A O 1
ATOM 541 N N . GLY A 1 83 ? -3.723 0.252 -17.275 1.00 90.75 83 GLY A N 1
ATOM 542 C CA . GLY A 1 83 ? -4.704 1.301 -17.561 1.00 90.75 83 GLY A CA 1
ATOM 543 C C . GLY A 1 83 ? -4.200 2.316 -18.589 1.00 90.75 83 GLY A C 1
ATOM 544 O O . GLY A 1 83 ? -4.932 2.664 -19.508 1.00 90.75 83 GLY A O 1
ATOM 545 N N . ALA A 1 84 ? -2.928 2.723 -18.500 1.00 88.94 84 ALA A N 1
ATOM 546 C CA . ALA A 1 84 ? -2.312 3.627 -19.476 1.00 88.94 84 ALA A CA 1
ATOM 547 C C . ALA A 1 84 ? -2.226 3.015 -20.887 1.00 88.94 84 ALA A C 1
ATOM 549 O O . ALA A 1 84 ? -2.394 3.724 -21.875 1.00 88.94 84 ALA A O 1
ATOM 550 N N . ALA A 1 85 ? -2.000 1.702 -20.988 1.00 83.44 85 ALA A N 1
ATOM 551 C CA . ALA A 1 85 ? -2.006 0.999 -22.269 1.00 83.44 85 ALA A CA 1
ATOM 552 C C . ALA A 1 85 ? -3.412 0.944 -22.896 1.00 83.44 85 ALA A C 1
ATOM 554 O O . ALA A 1 85 ? -3.541 1.057 -24.112 1.00 83.44 85 ALA A O 1
ATOM 555 N N . ALA A 1 86 ? -4.465 0.831 -22.077 1.00 76.69 86 ALA A N 1
ATOM 556 C CA . ALA A 1 86 ? -5.846 0.843 -22.557 1.00 76.69 86 ALA A CA 1
ATOM 557 C C . ALA A 1 86 ? -6.277 2.217 -23.104 1.00 76.69 86 ALA A C 1
ATOM 559 O O . ALA A 1 86 ? -7.101 2.275 -24.008 1.00 76.69 86 ALA A O 1
ATOM 560 N N . SER A 1 87 ? -5.697 3.318 -22.607 1.00 70.19 87 SER A N 1
ATOM 561 C CA . SER A 1 87 ? -5.991 4.680 -23.089 1.00 70.19 87 SER A CA 1
ATOM 562 C C . SER A 1 87 ? -5.386 5.004 -24.461 1.00 70.19 87 SER A C 1
ATOM 564 O O . SER A 1 87 ? -5.783 5.986 -25.079 1.00 70.19 87 SER A O 1
ATOM 566 N N . LEU A 1 88 ? -4.415 4.210 -24.922 1.00 69.88 88 LEU A N 1
ATOM 567 C CA . LEU A 1 88 ? -3.728 4.394 -26.207 1.00 69.88 88 LEU A CA 1
ATOM 568 C C . LEU A 1 88 ? -4.206 3.413 -27.284 1.00 69.88 88 LEU A C 1
ATOM 570 O O . LEU A 1 88 ? -3.752 3.498 -28.424 1.00 69.88 88 LEU A O 1
ATOM 574 N N . ALA A 1 89 ? -5.111 2.490 -26.948 1.00 61.91 89 ALA A N 1
ATOM 575 C CA . ALA A 1 89 ? -5.762 1.679 -27.962 1.00 61.91 89 ALA A CA 1
ATOM 576 C C . ALA A 1 89 ? -6.670 2.600 -28.801 1.00 61.91 89 ALA A C 1
ATOM 578 O O . ALA A 1 89 ? -7.541 3.260 -28.226 1.00 61.91 89 ALA A O 1
ATOM 579 N N . PRO A 1 90 ? -6.473 2.694 -30.131 1.00 51.25 90 PRO A N 1
ATOM 580 C CA . PRO A 1 90 ? -7.341 3.494 -30.982 1.00 51.25 90 PRO A CA 1
ATOM 581 C C . PRO A 1 90 ? -8.769 2.986 -30.814 1.00 51.25 90 PRO A C 1
ATOM 583 O O . PRO A 1 90 ? -9.009 1.778 -30.861 1.00 51.25 90 PRO A O 1
ATOM 586 N N . ALA A 1 91 ? -9.697 3.912 -30.572 1.00 52.00 91 ALA A N 1
ATOM 587 C CA . ALA A 1 91 ? -11.117 3.631 -30.489 1.00 52.00 91 ALA A CA 1
ATOM 588 C C . ALA A 1 91 ? -11.564 3.008 -31.816 1.00 52.00 91 ALA A C 1
ATOM 590 O O . ALA A 1 91 ? -11.865 3.706 -32.782 1.00 52.00 91 ALA A O 1
ATOM 591 N N . VAL A 1 92 ? -11.551 1.679 -31.884 1.00 50.06 92 VAL A N 1
ATOM 592 C CA . VAL A 1 92 ? -12.207 0.944 -32.953 1.00 50.06 92 VAL A CA 1
ATOM 593 C C . VAL A 1 92 ? -13.694 1.102 -32.701 1.00 50.06 92 VAL A C 1
ATOM 595 O O . VAL A 1 92 ? -14.282 0.448 -31.844 1.00 50.06 92 VAL A O 1
ATOM 598 N N . SER A 1 93 ? -14.270 2.083 -33.389 1.00 49.59 93 SER A N 1
ATOM 599 C CA . SER A 1 93 ? -15.700 2.320 -33.447 1.00 49.59 93 SER A CA 1
ATOM 600 C C . SER A 1 93 ? -16.405 1.006 -33.759 1.00 49.59 93 SER A C 1
ATOM 602 O O . SER A 1 93 ? -16.266 0.459 -34.853 1.00 49.59 93 SER A O 1
ATOM 604 N N . SER A 1 94 ? -17.154 0.499 -32.785 1.00 50.62 94 SER A N 1
ATOM 605 C CA . SER A 1 94 ? -18.102 -0.588 -32.977 1.00 50.62 94 SER A CA 1
ATOM 606 C C . SER A 1 94 ? -19.185 -0.113 -33.948 1.00 50.62 94 SER A C 1
ATOM 608 O O . SER A 1 94 ? -20.154 0.526 -33.544 1.00 50.62 94 SER A O 1
ATOM 610 N N . ALA A 1 95 ? -18.999 -0.383 -35.238 1.00 49.91 95 ALA A N 1
ATOM 611 C CA . ALA A 1 95 ? -20.053 -0.263 -36.234 1.00 49.91 95 ALA A CA 1
ATOM 612 C C . ALA A 1 95 ? -21.048 -1.428 -36.052 1.00 49.91 95 ALA A C 1
ATOM 614 O O . ALA A 1 95 ? -20.611 -2.568 -35.854 1.00 49.91 95 ALA A O 1
ATOM 615 N N . PRO A 1 96 ? -22.370 -1.181 -36.089 1.00 57.28 96 PRO A N 1
ATOM 616 C CA . PRO A 1 96 ? -23.359 -2.241 -35.985 1.00 57.28 96 PRO A CA 1
ATOM 617 C C . PRO A 1 96 ? -23.399 -3.077 -37.269 1.00 57.28 96 PRO A C 1
ATOM 619 O O . PRO A 1 96 ? -23.162 -2.592 -38.373 1.00 57.28 96 PRO A O 1
ATOM 622 N N . ALA A 1 97 ? -23.692 -4.360 -37.081 1.00 59.78 97 ALA A N 1
ATOM 623 C CA . ALA A 1 97 ? -23.744 -5.391 -38.101 1.00 59.78 97 ALA A CA 1
ATOM 624 C C . ALA A 1 97 ? -24.763 -5.106 -39.218 1.00 59.78 97 ALA A C 1
ATOM 626 O O . ALA A 1 97 ? -25.915 -4.791 -38.932 1.00 59.78 97 ALA A O 1
ATOM 627 N N . ALA A 1 98 ? -24.364 -5.364 -40.467 1.00 45.16 98 ALA A N 1
ATOM 628 C CA . ALA A 1 98 ? -25.260 -5.854 -41.512 1.00 45.16 98 ALA A CA 1
ATOM 629 C C . ALA A 1 98 ? -24.479 -6.580 -42.630 1.00 45.16 98 ALA A C 1
ATOM 631 O O . ALA A 1 98 ? -23.740 -5.970 -43.391 1.00 45.16 98 ALA A O 1
ATOM 632 N N . THR A 1 99 ? -24.725 -7.892 -42.693 1.00 51.06 99 THR A N 1
ATOM 633 C CA . THR A 1 99 ? -24.992 -8.699 -43.899 1.00 51.06 99 THR A CA 1
ATOM 634 C C . THR A 1 99 ? -23.871 -9.033 -44.908 1.00 51.06 99 THR A C 1
ATOM 636 O O . THR A 1 99 ? -23.326 -8.180 -45.593 1.00 51.06 99 THR A O 1
ATOM 639 N N . ALA A 1 100 ? -23.740 -10.356 -45.095 1.00 43.59 100 ALA A N 1
ATOM 640 C CA . ALA A 1 100 ? -23.299 -11.125 -46.270 1.00 43.59 100 ALA A CA 1
ATOM 641 C C . ALA A 1 100 ? -21.796 -11.386 -46.533 1.00 43.59 100 ALA A C 1
ATOM 643 O O . ALA A 1 100 ? -20.968 -10.499 -46.692 1.00 43.59 100 ALA A O 1
ATOM 644 N N . LEU A 1 101 ? -21.528 -12.696 -46.638 1.00 49.50 101 LEU A N 1
ATOM 645 C CA . LEU A 1 101 ? -20.351 -13.412 -47.154 1.00 49.50 101 LEU A CA 1
ATOM 646 C C . LEU A 1 101 ? -20.068 -13.031 -48.635 1.00 49.50 101 LEU A C 1
ATOM 648 O O . LEU A 1 101 ? -21.011 -12.653 -49.330 1.00 49.50 101 LEU A O 1
ATOM 652 N N . PRO A 1 102 ? -18.826 -13.174 -49.158 1.00 57.03 102 PRO A N 1
ATOM 653 C CA . PRO A 1 102 ? -18.294 -14.500 -49.482 1.00 57.03 102 PRO A CA 1
ATOM 654 C C . PRO A 1 102 ? -16.847 -14.779 -49.039 1.00 57.03 102 PRO A C 1
ATOM 656 O O . PRO A 1 102 ? -15.979 -13.918 -48.960 1.00 57.03 102 PRO A O 1
ATOM 659 N N . VAL A 1 103 ? -16.655 -16.070 -48.766 1.00 54.19 103 VAL A N 1
ATOM 660 C CA . VAL A 1 103 ? -15.452 -16.909 -48.833 1.00 54.19 103 VAL A CA 1
ATOM 661 C C . VAL A 1 103 ? -14.250 -16.285 -49.560 1.00 54.19 103 VAL A C 1
ATOM 663 O O . VAL A 1 103 ? -14.346 -15.947 -50.735 1.00 54.19 103 VAL A O 1
ATOM 666 N N . GLY A 1 104 ? -13.087 -16.282 -48.893 1.00 49.84 104 GLY A N 1
ATOM 667 C CA . GLY A 1 104 ? -11.789 -16.239 -49.579 1.00 49.84 104 GLY A CA 1
ATOM 668 C C . GLY A 1 104 ? -10.805 -15.157 -49.132 1.00 49.84 104 GLY A C 1
ATOM 669 O O . GLY A 1 104 ? -10.210 -14.508 -49.981 1.00 49.84 104 GLY A O 1
ATOM 670 N N . ALA A 1 105 ? -10.582 -14.970 -47.830 1.00 46.19 105 ALA A N 1
ATOM 671 C CA . ALA A 1 105 ? -9.437 -14.198 -47.345 1.00 46.19 105 ALA A CA 1
ATOM 672 C C . ALA A 1 105 ? -8.505 -15.128 -46.566 1.00 46.19 105 ALA A C 1
ATOM 674 O O . ALA A 1 105 ? -8.807 -15.542 -45.447 1.00 46.19 105 ALA A O 1
ATOM 675 N N . VAL A 1 106 ? -7.376 -15.478 -47.184 1.00 50.03 106 VAL A N 1
ATOM 676 C CA . VAL A 1 106 ? -6.219 -16.044 -46.491 1.00 50.03 106 VAL A CA 1
ATOM 677 C C . VAL A 1 106 ? -5.832 -15.071 -45.377 1.00 50.03 106 VAL A C 1
ATOM 679 O O . VAL A 1 106 ? -5.313 -13.987 -45.629 1.00 50.03 106 VAL A O 1
ATOM 682 N N . GLY A 1 107 ? -6.197 -15.418 -44.141 1.00 44.81 107 GLY A N 1
ATOM 683 C CA . GLY A 1 107 ? -5.892 -14.608 -42.967 1.00 44.81 107 GLY A CA 1
ATOM 684 C C . GLY A 1 107 ? -4.387 -14.344 -42.877 1.00 44.81 107 GLY A C 1
ATOM 685 O O . GLY A 1 107 ? -3.602 -15.167 -43.363 1.00 44.81 107 GLY A O 1
ATOM 686 N N . PRO A 1 108 ? -3.964 -13.214 -42.279 1.00 51.50 108 PRO A N 1
ATOM 687 C CA . PRO A 1 108 ? -2.550 -12.914 -42.114 1.00 51.50 108 PRO A CA 1
ATOM 688 C C . PRO A 1 108 ? -1.906 -14.114 -41.430 1.00 51.50 108 PRO A C 1
ATOM 690 O O . PRO A 1 108 ? -2.332 -14.503 -40.341 1.00 51.50 108 PRO A O 1
ATOM 693 N N . ALA A 1 109 ? -0.950 -14.736 -42.126 1.00 50.06 109 ALA A N 1
ATOM 694 C CA . ALA A 1 109 ? -0.227 -15.905 -41.660 1.00 50.06 109 ALA A CA 1
ATOM 695 C C . ALA A 1 109 ? 0.181 -15.653 -40.210 1.00 50.06 109 ALA A C 1
ATOM 697 O O . ALA A 1 109 ? 0.968 -14.743 -39.940 1.00 50.06 109 ALA A O 1
ATOM 698 N N . ALA A 1 110 ? -0.445 -16.385 -39.284 1.00 56.84 110 ALA A N 1
ATOM 699 C CA . ALA A 1 110 ? -0.224 -16.230 -37.860 1.00 56.84 110 ALA A CA 1
ATOM 700 C C . ALA A 1 110 ? 1.277 -16.368 -37.629 1.00 56.84 110 ALA A C 1
ATOM 702 O O . ALA A 1 110 ? 1.829 -17.457 -37.795 1.00 56.84 110 ALA A O 1
ATOM 703 N N . ALA A 1 111 ? 1.940 -15.245 -37.339 1.00 66.50 111 ALA A N 1
ATOM 704 C CA . ALA A 1 111 ? 3.365 -15.223 -37.081 1.00 66.50 111 ALA A CA 1
ATOM 705 C C . ALA A 1 111 ? 3.615 -16.244 -35.975 1.00 66.50 111 ALA A C 1
ATOM 707 O O . ALA A 1 111 ? 3.099 -16.089 -34.865 1.00 66.50 111 ALA A O 1
ATOM 708 N N . ALA A 1 112 ? 4.301 -17.335 -36.325 1.00 78.06 112 ALA A N 1
ATOM 709 C CA . ALA A 1 112 ? 4.519 -18.453 -35.427 1.00 78.06 112 ALA A CA 1
ATOM 710 C C . ALA A 1 112 ? 5.073 -17.897 -34.115 1.00 78.06 112 ALA A C 1
ATOM 712 O O . ALA A 1 112 ? 6.114 -17.235 -34.107 1.00 78.06 112 ALA A O 1
ATOM 713 N N . ALA A 1 113 ? 4.324 -18.084 -33.026 1.00 86.62 113 ALA A N 1
ATOM 714 C CA . ALA A 1 113 ? 4.688 -17.520 -31.740 1.00 86.62 113 ALA A CA 1
ATOM 715 C C . ALA A 1 113 ? 6.100 -17.995 -31.389 1.00 86.62 113 ALA A C 1
ATOM 717 O O . ALA A 1 113 ? 6.366 -19.199 -31.362 1.00 86.62 113 ALA A O 1
ATOM 718 N N . ALA A 1 114 ? 7.009 -17.049 -31.154 1.00 93.50 114 ALA A N 1
ATOM 719 C CA . ALA A 1 114 ? 8.379 -17.374 -30.806 1.00 93.50 114 ALA A CA 1
ATOM 720 C C . ALA A 1 114 ? 8.397 -18.321 -29.598 1.00 93.50 114 ALA A C 1
ATOM 722 O O . ALA A 1 114 ? 7.684 -18.099 -28.618 1.00 93.50 114 ALA A O 1
ATOM 723 N N . VAL A 1 115 ? 9.200 -19.380 -29.671 1.00 96.88 115 VAL A N 1
ATOM 724 C CA . VAL A 1 115 ? 9.278 -20.416 -28.634 1.00 96.88 115 VAL A CA 1
ATOM 725 C C . VAL A 1 115 ? 10.346 -20.047 -27.602 1.00 96.88 115 VAL A C 1
ATOM 727 O O . VAL A 1 115 ? 11.377 -19.458 -27.925 1.00 96.88 115 VAL A O 1
ATOM 730 N N . CYS A 1 116 ? 10.086 -20.378 -26.339 1.00 96.44 116 CYS A N 1
ATOM 731 C CA . CYS A 1 116 ? 10.981 -20.162 -25.211 1.00 96.44 116 CYS A CA 1
ATOM 732 C C . CYS A 1 116 ? 12.359 -20.786 -25.443 1.00 96.44 116 CYS A C 1
ATOM 734 O O . CYS A 1 116 ? 12.468 -21.982 -25.692 1.00 96.44 116 CYS A O 1
ATOM 736 N N . LEU A 1 117 ? 13.408 -19.985 -25.235 1.00 96.25 117 LEU A N 1
ATOM 737 C CA . LEU A 1 117 ? 14.803 -20.396 -25.422 1.00 96.25 117 LEU A CA 1
ATOM 738 C C . LEU A 1 117 ? 15.283 -21.489 -24.441 1.00 96.25 117 LEU A C 1
ATOM 740 O O . LEU A 1 117 ? 16.317 -22.109 -24.659 1.00 96.25 117 LEU A O 1
ATOM 744 N N . ALA A 1 118 ? 14.567 -21.727 -23.337 1.00 94.62 118 ALA A N 1
ATOM 745 C CA . ALA A 1 118 ? 14.955 -22.763 -22.379 1.00 94.62 118 ALA A CA 1
ATOM 746 C C . ALA A 1 118 ? 14.785 -24.176 -22.979 1.00 94.62 118 ALA A C 1
ATOM 748 O O . ALA A 1 118 ? 13.672 -24.508 -23.411 1.00 94.62 118 ALA A O 1
ATOM 749 N N . PRO A 1 119 ? 15.838 -25.019 -22.963 1.00 93.88 119 PRO A N 1
ATOM 750 C CA . PRO A 1 119 ? 15.789 -26.355 -23.548 1.00 93.88 119 PRO A CA 1
ATOM 751 C C . PRO A 1 119 ? 14.687 -27.192 -22.886 1.00 93.88 119 PRO A C 1
ATOM 753 O O . PRO A 1 119 ? 14.581 -27.246 -21.663 1.00 93.88 119 PRO A O 1
ATOM 756 N N . GLY A 1 120 ? 13.826 -27.794 -23.710 1.00 93.62 120 GLY A N 1
ATOM 757 C CA . GLY A 1 120 ? 12.698 -28.619 -23.263 1.00 93.62 120 GLY A CA 1
ATOM 758 C C . GLY A 1 120 ? 11.433 -27.863 -22.829 1.00 93.62 120 GLY A C 1
ATOM 759 O O . GLY A 1 120 ? 10.470 -28.506 -22.426 1.00 93.62 120 GLY A O 1
ATOM 760 N N . CYS A 1 121 ? 11.378 -26.524 -22.902 1.00 95.75 121 CYS A N 1
ATOM 761 C CA . CYS A 1 121 ? 10.185 -25.786 -2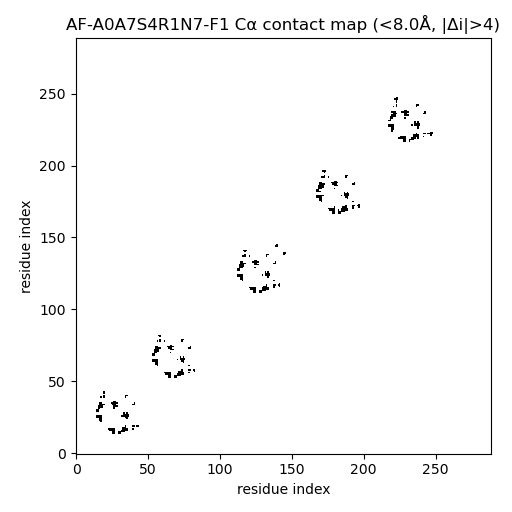2.466 1.00 95.75 121 CYS A CA 1
ATOM 762 C C . CYS A 1 121 ? 9.032 -25.813 -23.485 1.00 95.75 121 CYS A C 1
ATOM 764 O O . CYS A 1 121 ? 7.887 -26.029 -23.095 1.00 95.75 121 CYS A O 1
ATOM 766 N N . GLY A 1 122 ? 9.304 -25.528 -24.765 1.00 94.06 122 GLY A N 1
ATOM 767 C CA . GLY A 1 122 ? 8.306 -25.537 -25.851 1.00 94.06 122 GLY A CA 1
ATOM 768 C C . GLY A 1 122 ? 7.185 -24.484 -25.769 1.00 94.06 122 GLY A C 1
ATOM 769 O O . GLY A 1 122 ? 6.400 -24.353 -26.701 1.00 94.06 122 GLY A O 1
ATOM 770 N N . LYS A 1 123 ? 7.090 -23.710 -24.680 1.00 96.06 123 LYS A N 1
ATOM 771 C CA . LYS A 1 123 ? 6.056 -22.677 -24.489 1.00 96.06 123 LYS A CA 1
ATOM 772 C C . LYS A 1 123 ? 6.371 -21.412 -25.296 1.00 96.06 123 LYS A C 1
ATOM 774 O O . LYS A 1 123 ? 7.553 -21.099 -25.452 1.00 96.06 123 LYS A O 1
ATOM 779 N N . PRO A 1 124 ? 5.363 -20.639 -25.736 1.00 95.50 124 PRO A N 1
ATOM 780 C CA . PRO A 1 124 ? 5.600 -19.349 -26.379 1.00 95.50 124 PRO A CA 1
ATOM 781 C C . PRO A 1 124 ? 6.299 -18.368 -25.425 1.00 95.50 124 PRO A C 1
ATOM 783 O O . PRO A 1 124 ? 6.143 -18.441 -24.199 1.00 95.50 124 PRO A O 1
ATOM 786 N N . THR A 1 125 ? 7.096 -17.452 -25.971 1.00 96.19 125 THR A N 1
ATOM 787 C CA . THR A 1 125 ? 7.763 -16.410 -25.184 1.00 96.19 125 THR A CA 1
ATOM 788 C C . THR A 1 125 ? 6.747 -15.426 -24.610 1.00 96.19 125 THR A C 1
ATOM 790 O O . THR A 1 125 ? 5.704 -15.165 -25.205 1.00 96.19 125 THR A O 1
ATOM 793 N N . TRP A 1 126 ? 7.038 -14.853 -23.436 1.00 95.25 126 TRP A N 1
ATOM 794 C CA . TRP A 1 126 ? 6.074 -13.975 -22.749 1.00 95.25 126 TRP A CA 1
ATOM 795 C C . TRP A 1 126 ? 5.798 -12.667 -23.511 1.00 95.25 126 TRP A C 1
ATOM 797 O O . TRP A 1 126 ? 4.787 -12.020 -23.261 1.00 95.25 126 TRP A O 1
ATOM 807 N N . ASN A 1 127 ? 6.704 -12.264 -24.408 1.00 94.12 127 ASN A N 1
ATOM 808 C CA . ASN A 1 127 ? 6.625 -11.039 -25.206 1.00 94.12 127 ASN A CA 1
ATOM 809 C C . ASN A 1 127 ? 6.541 -11.302 -26.720 1.00 94.12 127 ASN A C 1
ATOM 811 O O . ASN A 1 127 ? 6.679 -10.361 -27.496 1.00 94.12 127 ASN A O 1
ATOM 815 N N . GLY A 1 128 ? 6.395 -12.559 -27.147 1.00 93.00 128 GLY A N 1
ATOM 816 C CA . GLY A 1 128 ? 6.332 -12.933 -28.562 1.00 93.00 128 GLY A CA 1
ATOM 817 C C . GLY A 1 128 ? 7.628 -12.733 -29.358 1.00 93.00 128 GLY A C 1
ATOM 818 O O . GLY A 1 128 ? 7.616 -12.935 -30.568 1.00 93.00 128 GLY A O 1
ATOM 819 N N . GLN A 1 129 ? 8.746 -12.355 -28.725 1.00 92.25 129 GLN A N 1
ATOM 820 C CA . GLN A 1 129 ? 10.010 -12.150 -29.435 1.00 92.25 129 GLN A CA 1
ATOM 821 C C . GLN A 1 129 ? 10.867 -13.424 -29.508 1.00 92.25 129 GLN A C 1
ATOM 823 O O . GLN A 1 129 ? 10.928 -14.168 -28.520 1.00 92.25 129 GLN A O 1
ATOM 828 N N . PRO A 1 130 ? 11.568 -13.665 -30.635 1.00 93.69 130 PRO A N 1
ATOM 829 C CA . PRO A 1 130 ? 12.589 -14.705 -30.744 1.00 93.69 130 PRO A CA 1
ATOM 830 C C . PRO A 1 130 ? 13.690 -14.522 -29.694 1.00 93.69 130 PRO A C 1
ATOM 832 O O . PRO A 1 130 ? 14.098 -13.403 -29.397 1.00 93.69 130 PRO A O 1
ATOM 835 N N . GLY A 1 131 ? 14.168 -15.622 -29.108 1.00 91.25 131 GLY A N 1
ATOM 836 C CA . GLY A 1 131 ? 15.245 -15.594 -28.108 1.00 91.25 131 GLY A CA 1
ATOM 837 C C . GLY A 1 131 ? 14.824 -15.162 -26.697 1.00 91.25 131 GLY A C 1
ATOM 838 O O . GLY A 1 131 ? 15.656 -15.134 -25.791 1.00 91.25 131 GLY A O 1
ATOM 839 N N . ALA A 1 132 ? 13.546 -14.858 -26.462 1.00 95.25 132 ALA A N 1
ATOM 840 C CA . ALA A 1 132 ? 13.042 -14.603 -25.118 1.00 95.25 132 ALA A CA 1
ATOM 841 C C . ALA A 1 132 ? 12.681 -15.908 -24.374 1.00 95.25 132 ALA A C 1
ATOM 843 O O . ALA A 1 132 ? 12.510 -16.984 -24.944 1.00 95.25 132 ALA A O 1
ATOM 844 N N . PHE A 1 133 ? 12.560 -15.818 -23.050 1.00 96.69 133 PHE A N 1
ATOM 845 C CA . PHE A 1 133 ? 12.045 -16.910 -22.214 1.00 96.69 133 PHE A CA 1
ATOM 846 C C . PHE A 1 133 ? 10.519 -16.805 -22.093 1.00 96.69 133 PHE A C 1
ATOM 848 O O . PHE A 1 133 ? 9.969 -15.736 -22.322 1.00 96.69 133 PHE A O 1
ATOM 855 N N . CYS A 1 134 ? 9.807 -17.858 -21.687 1.00 97.00 134 CYS A N 1
ATOM 856 C CA . CYS A 1 134 ? 8.373 -17.753 -21.357 1.00 97.00 134 CYS A CA 1
ATOM 857 C C . CYS A 1 134 ? 8.127 -17.213 -19.937 1.00 97.00 134 CYS A C 1
ATOM 859 O O . CYS A 1 134 ? 7.009 -16.862 -19.578 1.00 97.00 134 CYS A O 1
ATOM 861 N N . GLY A 1 135 ? 9.163 -17.163 -19.094 1.00 95.50 135 GLY A N 1
ATOM 862 C CA . GLY A 1 135 ? 9.031 -16.750 -17.704 1.00 95.50 135 GLY A CA 1
ATOM 863 C C . GLY A 1 135 ? 10.343 -16.797 -16.931 1.00 95.50 135 GLY A C 1
ATOM 864 O O . GLY A 1 135 ? 11.395 -17.182 -17.446 1.00 95.50 135 GLY A O 1
ATOM 865 N N . LYS A 1 136 ? 10.274 -16.389 -15.662 1.00 94.31 136 LYS A N 1
ATOM 866 C CA . LYS A 1 136 ? 11.445 -16.252 -14.786 1.00 94.31 136 LYS A CA 1
ATOM 867 C C . LYS A 1 136 ? 12.109 -17.594 -14.462 1.00 94.31 136 LYS A C 1
ATOM 869 O O . LYS A 1 136 ? 13.328 -17.655 -14.415 1.00 94.31 136 LYS A O 1
ATOM 874 N N . ALA A 1 137 ? 11.324 -18.662 -14.301 1.00 94.56 137 ALA A N 1
ATOM 875 C CA . ALA A 1 137 ? 11.848 -20.007 -14.061 1.00 94.56 137 ALA A CA 1
ATOM 876 C C . ALA A 1 137 ? 12.748 -20.476 -15.217 1.00 94.56 137 ALA A C 1
ATOM 878 O O . ALA A 1 137 ? 13.900 -20.819 -14.991 1.00 94.56 137 ALA A O 1
ATOM 879 N N . CYS A 1 138 ? 12.265 -20.374 -16.459 1.00 96.12 138 CYS A N 1
ATOM 880 C CA . CYS A 1 138 ? 13.030 -20.728 -17.657 1.00 96.12 138 CYS A CA 1
ATOM 881 C C . CYS A 1 138 ? 14.257 -19.835 -17.870 1.00 96.12 138 CYS A C 1
ATOM 883 O O . CYS A 1 138 ? 15.298 -20.329 -18.281 1.00 96.12 138 CYS A O 1
ATOM 885 N N . ARG A 1 139 ? 14.161 -18.540 -17.543 1.00 94.75 139 ARG A N 1
ATOM 886 C CA . ARG A 1 139 ? 15.314 -17.627 -17.573 1.00 94.75 139 ARG A CA 1
ATOM 887 C C . ARG A 1 139 ? 16.400 -18.034 -16.573 1.00 94.75 139 ARG A C 1
ATOM 889 O O . ARG A 1 139 ? 17.575 -17.964 -16.900 1.00 94.75 139 ARG A O 1
ATOM 896 N N . ASN A 1 140 ? 16.006 -18.435 -15.367 1.00 91.88 140 ASN A N 1
ATOM 897 C CA . ASN A 1 140 ? 16.939 -18.819 -14.308 1.00 91.88 140 ASN A CA 1
ATOM 898 C C . ASN A 1 140 ? 17.526 -20.221 -14.521 1.00 91.88 140 ASN A C 1
ATOM 900 O O . ASN A 1 140 ? 18.650 -20.471 -14.109 1.00 91.88 140 ASN A O 1
ATOM 904 N N . ALA A 1 141 ? 16.764 -21.124 -15.142 1.00 90.19 141 ALA A N 1
ATOM 905 C CA . ALA A 1 141 ? 17.209 -22.471 -15.489 1.00 90.19 141 ALA A CA 1
ATOM 906 C C . ALA A 1 141 ? 18.084 -22.502 -16.751 1.00 90.19 141 ALA A C 1
ATOM 908 O O . ALA A 1 141 ? 18.768 -23.491 -16.999 1.00 90.19 141 ALA A O 1
ATOM 909 N N . ALA A 1 142 ? 18.059 -21.442 -17.565 1.00 85.94 142 ALA A N 1
ATOM 910 C CA . ALA A 1 142 ? 18.906 -21.358 -18.739 1.00 85.94 142 ALA A CA 1
ATOM 911 C C . ALA A 1 142 ? 20.383 -21.301 -18.310 1.00 85.94 142 ALA A C 1
ATOM 913 O O . ALA A 1 142 ? 20.744 -20.433 -17.510 1.00 85.94 142 ALA A O 1
ATOM 914 N N . PRO A 1 143 ? 21.254 -22.154 -18.874 1.00 72.94 143 PRO A N 1
ATOM 915 C CA . PRO A 1 143 ? 22.655 -22.270 -18.462 1.00 72.94 143 PRO A CA 1
ATOM 916 C C . PRO A 1 143 ? 23.510 -21.005 -18.697 1.00 72.94 143 PRO A C 1
ATOM 918 O O . PRO A 1 143 ? 24.673 -20.980 -18.317 1.00 72.94 143 PRO A O 1
ATOM 921 N N . GLY A 1 144 ? 22.943 -19.929 -19.259 1.00 63.84 144 GLY A N 1
ATOM 922 C CA . GLY A 1 144 ? 23.580 -18.611 -19.393 1.00 63.84 144 GLY A CA 1
ATOM 923 C C . GLY A 1 144 ? 23.038 -17.515 -18.461 1.00 63.84 144 GLY A C 1
ATOM 924 O O . GLY A 1 144 ? 23.517 -16.385 -18.515 1.00 63.84 144 GLY A O 1
ATOM 925 N N . GLY A 1 145 ? 22.040 -17.802 -17.613 1.00 51.72 145 GLY A N 1
ATOM 926 C CA . GLY A 1 145 ? 21.365 -16.799 -16.774 1.00 51.72 145 GLY A CA 1
ATOM 927 C C . GLY A 1 145 ? 22.161 -16.321 -15.552 1.00 51.72 145 GLY A C 1
ATOM 928 O O . GLY A 1 145 ? 21.820 -15.290 -14.973 1.00 51.72 145 GLY A O 1
ATOM 929 N N . ALA A 1 146 ? 23.222 -17.041 -15.175 1.00 46.34 146 ALA A N 1
ATOM 930 C CA . ALA A 1 146 ? 24.072 -16.707 -14.031 1.00 46.34 146 ALA A CA 1
ATOM 931 C C . ALA A 1 146 ? 25.463 -16.172 -14.415 1.00 46.34 146 ALA A C 1
ATOM 933 O O . ALA A 1 146 ? 26.159 -15.643 -13.550 1.00 46.34 146 ALA A O 1
ATOM 934 N N . SER A 1 147 ? 25.887 -16.260 -15.683 1.00 48.00 147 SER A N 1
ATOM 935 C CA . SER A 1 147 ? 27.282 -15.952 -16.011 1.00 48.00 147 SER A CA 1
ATOM 936 C C . SER A 1 147 ? 27.572 -15.844 -17.517 1.00 48.00 147 SER A C 1
ATOM 938 O O . SER A 1 147 ? 28.097 -16.763 -18.128 1.00 48.00 147 SER A O 1
ATOM 940 N N . MET A 1 148 ? 27.441 -14.630 -18.066 1.00 46.69 148 MET A N 1
ATOM 941 C CA . MET A 1 148 ? 28.513 -14.102 -18.938 1.00 46.69 148 MET A CA 1
ATOM 942 C C . MET A 1 148 ? 29.703 -13.561 -18.107 1.00 46.69 148 MET A C 1
ATOM 944 O O . MET A 1 148 ? 30.571 -12.871 -18.621 1.00 46.69 148 MET A O 1
ATOM 948 N N . ALA A 1 149 ? 29.755 -13.889 -16.808 1.00 44.56 149 ALA A N 1
ATOM 949 C CA . ALA A 1 149 ? 30.845 -13.583 -15.883 1.00 44.56 149 ALA A CA 1
ATOM 950 C C . ALA A 1 149 ? 31.729 -14.803 -15.534 1.00 44.56 149 ALA A C 1
ATOM 952 O O . ALA A 1 149 ? 32.600 -14.682 -14.682 1.00 44.56 149 ALA A O 1
ATOM 953 N N . ALA A 1 150 ? 31.527 -15.977 -16.152 1.00 39.34 150 ALA A N 1
ATOM 954 C CA . ALA A 1 150 ? 32.295 -17.187 -15.818 1.00 39.34 150 ALA A CA 1
ATOM 955 C C . ALA A 1 150 ? 32.696 -18.040 -17.037 1.00 39.34 150 ALA A C 1
ATOM 957 O O . ALA A 1 150 ? 32.768 -19.259 -16.944 1.00 39.34 150 ALA A O 1
ATOM 958 N N . ALA A 1 151 ? 32.998 -17.404 -18.171 1.00 37.78 151 ALA A N 1
ATOM 959 C CA . ALA A 1 151 ? 33.760 -18.023 -19.259 1.00 37.78 151 ALA A CA 1
ATOM 960 C C . ALA A 1 151 ? 35.160 -17.386 -19.326 1.00 37.78 151 ALA A C 1
ATOM 962 O O . ALA A 1 151 ? 35.505 -16.709 -20.285 1.00 37.78 151 ALA A O 1
ATOM 963 N N . ALA A 1 152 ? 35.936 -17.537 -18.248 1.00 41.78 152 ALA A N 1
ATOM 964 C CA . ALA A 1 152 ? 37.367 -17.206 -18.196 1.00 41.78 152 ALA A CA 1
ATOM 965 C C . ALA A 1 152 ? 38.108 -18.037 -17.127 1.00 41.78 152 ALA A C 1
ATOM 967 O O . ALA A 1 152 ? 39.040 -17.562 -16.487 1.00 41.78 152 ALA A O 1
ATOM 968 N N . ALA A 1 153 ? 37.670 -19.277 -16.889 1.00 42.16 153 ALA A N 1
ATOM 969 C CA . ALA A 1 153 ? 38.314 -20.176 -15.934 1.00 42.16 153 ALA A CA 1
ATOM 970 C C . ALA A 1 153 ? 38.369 -21.602 -16.493 1.00 42.16 153 ALA A C 1
ATOM 972 O O . ALA A 1 153 ? 37.694 -22.500 -16.001 1.00 42.16 153 ALA A O 1
ATOM 973 N N . SER A 1 154 ? 39.122 -21.790 -17.580 1.00 47.00 154 SER A N 1
ATOM 974 C CA . SER A 1 154 ? 39.704 -23.094 -17.950 1.00 47.00 154 SER A CA 1
ATOM 975 C C . SER A 1 154 ? 40.649 -22.994 -19.156 1.00 47.00 154 SER A C 1
ATOM 977 O O . SER A 1 154 ? 40.490 -23.734 -20.109 1.00 47.00 154 SER A O 1
ATOM 979 N N . VAL A 1 155 ? 41.659 -22.114 -19.104 1.00 40.59 155 VAL A N 1
ATOM 980 C CA . VAL A 1 155 ? 42.991 -22.375 -19.695 1.00 40.59 155 VAL A CA 1
ATOM 981 C C . VAL A 1 155 ? 44.017 -21.561 -18.896 1.00 40.59 155 VAL A C 1
ATOM 983 O O . VAL A 1 155 ? 44.233 -20.382 -19.154 1.00 40.59 155 VAL A O 1
ATOM 986 N N . ALA A 1 156 ? 44.630 -22.179 -17.890 1.00 38.31 156 ALA A N 1
ATOM 987 C CA . ALA A 1 156 ? 45.848 -21.678 -17.267 1.00 38.31 156 ALA A CA 1
ATOM 988 C C . ALA A 1 156 ? 46.967 -22.665 -17.594 1.00 38.31 156 ALA A C 1
ATOM 990 O O . ALA A 1 156 ? 47.074 -23.694 -16.938 1.00 38.31 156 ALA A O 1
ATOM 991 N N . ALA A 1 157 ? 47.738 -22.363 -18.639 1.00 42.12 157 ALA A N 1
ATOM 992 C CA . ALA A 1 157 ? 49.150 -22.722 -18.796 1.00 42.12 157 ALA A CA 1
ATOM 993 C C . ALA A 1 157 ? 49.608 -22.290 -20.195 1.00 42.12 157 ALA A C 1
ATOM 995 O O . ALA A 1 157 ? 49.424 -23.030 -21.149 1.00 42.12 157 ALA A O 1
ATOM 996 N N . VAL A 1 158 ? 50.103 -21.059 -20.317 1.00 42.84 158 VAL A N 1
ATOM 997 C CA . VAL A 1 158 ? 51.377 -20.638 -20.941 1.00 42.84 158 VAL A CA 1
ATOM 998 C C . VAL A 1 158 ? 51.358 -19.103 -20.896 1.00 42.84 158 VAL A C 1
ATOM 1000 O O . VAL A 1 158 ? 50.370 -18.473 -21.262 1.00 42.84 158 VAL A O 1
ATOM 1003 N N . GLY A 1 159 ? 52.411 -18.507 -20.333 1.00 48.28 159 GLY A N 1
ATOM 1004 C CA . GLY A 1 159 ? 52.496 -17.076 -20.045 1.00 48.28 159 GLY A CA 1
ATOM 1005 C C . GLY A 1 159 ? 52.383 -16.171 -21.276 1.00 48.28 159 GLY A C 1
ATOM 1006 O O . GLY A 1 159 ? 52.819 -16.524 -22.367 1.00 48.28 159 GLY A O 1
ATOM 1007 N N . GLY A 1 160 ? 51.836 -14.971 -21.075 1.00 39.03 160 GLY A N 1
ATOM 1008 C CA . GLY A 1 160 ? 51.811 -13.926 -22.096 1.00 39.03 160 GLY A CA 1
ATOM 1009 C C . GLY A 1 160 ? 51.113 -12.647 -21.628 1.00 39.03 160 GLY A C 1
ATOM 1010 O O . GLY A 1 160 ? 50.008 -12.698 -21.104 1.00 39.03 160 GLY A O 1
ATOM 1011 N N . ALA A 1 161 ? 51.820 -11.528 -21.799 1.00 41.09 161 ALA A N 1
ATOM 1012 C CA . ALA A 1 161 ? 51.472 -10.115 -21.622 1.00 41.09 161 ALA A CA 1
ATOM 1013 C C . ALA A 1 161 ? 49.984 -9.742 -21.423 1.00 41.09 161 ALA A C 1
ATOM 1015 O O . ALA A 1 161 ? 49.112 -10.049 -22.231 1.00 41.09 161 ALA A O 1
ATOM 1016 N N . GLY A 1 162 ? 49.736 -8.985 -20.349 1.00 43.22 162 GLY A N 1
ATOM 1017 C CA . GLY A 1 162 ? 48.419 -8.577 -19.878 1.00 43.22 162 GLY A CA 1
ATOM 1018 C C . GLY A 1 162 ? 47.613 -7.712 -20.847 1.00 43.22 162 GLY A C 1
ATOM 1019 O O . GLY A 1 162 ? 47.999 -6.602 -21.205 1.00 43.22 162 GLY A O 1
ATOM 1020 N N . THR A 1 163 ? 46.409 -8.183 -21.154 1.00 38.84 163 THR A N 1
ATOM 1021 C CA . THR A 1 163 ? 45.294 -7.340 -21.579 1.00 38.84 163 THR A CA 1
ATOM 1022 C C . THR A 1 163 ? 44.624 -6.761 -20.337 1.00 38.84 163 THR A C 1
ATOM 1024 O O . THR A 1 163 ? 44.102 -7.502 -19.503 1.00 38.84 163 THR A O 1
ATOM 1027 N N . ALA A 1 164 ? 44.648 -5.437 -20.204 1.00 43.88 164 ALA A N 1
ATOM 1028 C CA . ALA A 1 164 ? 43.950 -4.706 -19.159 1.00 43.88 164 ALA A CA 1
ATOM 1029 C C . ALA A 1 164 ? 42.445 -5.024 -19.197 1.00 43.88 164 ALA A C 1
ATOM 1031 O O . ALA A 1 164 ? 41.706 -4.508 -20.035 1.00 43.88 164 ALA A O 1
ATOM 1032 N N . THR A 1 165 ? 41.987 -5.876 -18.279 1.00 46.25 165 THR A N 1
ATOM 1033 C CA . THR A 1 165 ? 40.566 -6.048 -17.977 1.00 46.25 165 THR A CA 1
ATOM 1034 C C . THR A 1 165 ? 40.016 -4.675 -17.623 1.00 46.25 165 THR A C 1
ATOM 1036 O O . THR A 1 165 ? 40.449 -4.079 -16.636 1.00 46.25 165 THR A O 1
ATOM 1039 N N . ALA A 1 166 ? 39.113 -4.155 -18.456 1.00 57.38 166 ALA A N 1
ATOM 1040 C CA . ALA A 1 166 ? 38.505 -2.846 -18.275 1.00 57.38 166 ALA A CA 1
ATOM 1041 C C . ALA A 1 166 ? 37.972 -2.735 -16.842 1.00 57.38 166 ALA A C 1
ATOM 1043 O O . ALA A 1 166 ? 37.001 -3.400 -16.475 1.00 57.38 166 ALA A O 1
ATOM 1044 N N . ALA A 1 167 ? 38.659 -1.943 -16.016 1.00 70.81 167 ALA A N 1
ATOM 1045 C CA . ALA A 1 167 ? 38.277 -1.707 -14.639 1.00 70.81 167 ALA A CA 1
ATOM 1046 C C . ALA A 1 167 ? 36.876 -1.093 -14.658 1.00 70.81 167 AL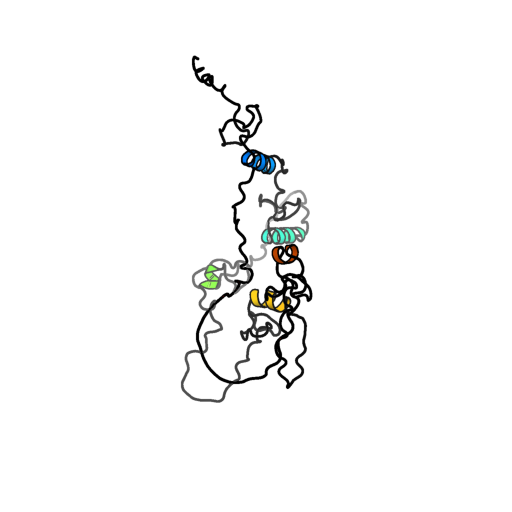A A C 1
ATOM 1048 O O . ALA A 1 167 ? 36.696 0.062 -15.047 1.00 70.81 167 ALA A O 1
ATOM 1049 N N . GLY A 1 168 ? 35.872 -1.903 -14.315 1.00 85.56 168 GLY A N 1
ATOM 1050 C CA . GLY A 1 168 ? 34.490 -1.453 -14.250 1.00 85.56 168 GLY A CA 1
ATOM 1051 C C . GLY A 1 168 ? 34.398 -0.212 -13.371 1.00 85.56 168 GLY A C 1
ATOM 1052 O O . GLY A 1 168 ? 35.097 -0.104 -12.360 1.00 85.56 168 GLY A O 1
ATOM 1053 N N . ALA A 1 169 ? 33.550 0.736 -13.767 1.00 93.75 169 ALA A N 1
ATOM 1054 C CA . A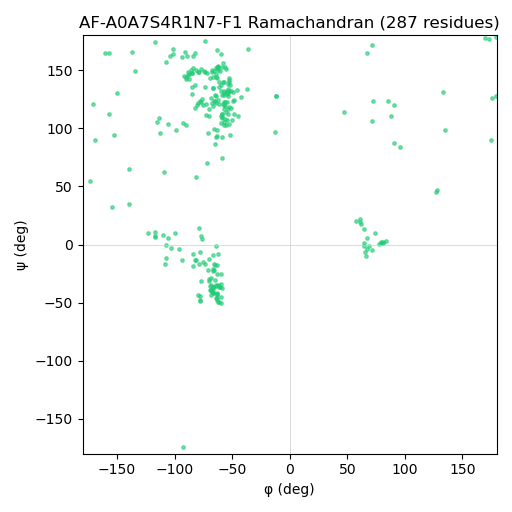LA A 1 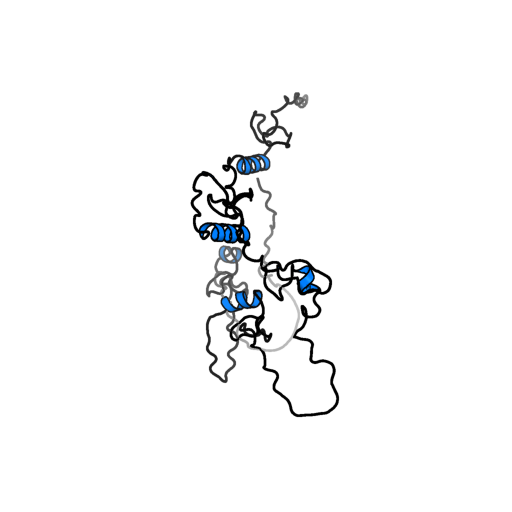169 ? 33.383 1.971 -13.023 1.00 93.75 169 ALA A CA 1
ATOM 1055 C C . ALA A 1 169 ? 33.108 1.689 -11.539 1.00 93.75 169 ALA A C 1
ATOM 1057 O O . ALA A 1 169 ? 32.326 0.799 -11.193 1.00 93.75 169 ALA A O 1
ATOM 1058 N N . LEU A 1 170 ? 33.751 2.452 -10.658 1.00 96.31 170 LEU A N 1
ATOM 1059 C CA . LEU A 1 170 ? 33.584 2.323 -9.215 1.00 96.31 170 LEU A CA 1
ATOM 1060 C C . LEU A 1 170 ? 32.355 3.099 -8.728 1.00 96.31 170 LEU A C 1
ATOM 1062 O O . LEU A 1 170 ? 31.945 4.106 -9.304 1.00 96.31 170 LEU A O 1
ATOM 1066 N N . CYS A 1 171 ? 31.773 2.617 -7.634 1.00 96.25 171 CYS A N 1
ATOM 1067 C CA . CYS A 1 171 ? 30.637 3.218 -6.952 1.00 96.25 171 CYS A CA 1
ATOM 1068 C C . CYS A 1 171 ? 30.938 4.657 -6.531 1.00 96.25 171 CYS A C 1
ATOM 1070 O O . CYS A 1 171 ? 31.894 4.905 -5.801 1.00 96.25 171 CYS A O 1
ATOM 1072 N N . SER A 1 172 ? 30.047 5.581 -6.888 1.00 96.06 172 SER A N 1
ATOM 1073 C CA . SER A 1 172 ? 30.197 7.011 -6.581 1.00 96.06 172 SER A CA 1
ATOM 1074 C C . SER A 1 172 ? 30.113 7.378 -5.100 1.00 96.06 172 SER A C 1
ATOM 1076 O O . SER A 1 172 ? 30.368 8.521 -4.744 1.00 96.06 172 SER A O 1
ATOM 1078 N N . THR A 1 173 ? 29.730 6.452 -4.218 1.00 94.75 173 THR A N 1
ATOM 1079 C CA . THR A 1 173 ? 29.764 6.697 -2.770 1.00 94.75 173 THR A CA 1
ATOM 1080 C C . THR A 1 173 ? 31.213 6.699 -2.270 1.00 94.75 173 THR A C 1
ATOM 1082 O O . THR A 1 173 ? 31.868 5.654 -2.378 1.00 94.75 173 THR A O 1
ATOM 1085 N N . PRO A 1 174 ? 31.698 7.803 -1.666 1.00 93.12 174 PRO A N 1
ATOM 1086 C CA . PRO A 1 174 ? 33.045 7.870 -1.105 1.00 93.12 174 PRO A CA 1
ATOM 1087 C C . PRO A 1 174 ? 33.300 6.722 -0.122 1.00 93.12 174 PRO A C 1
ATOM 1089 O O . PRO A 1 174 ? 32.460 6.425 0.728 1.00 93.12 174 PRO A O 1
ATOM 1092 N N . GLY A 1 175 ? 34.438 6.042 -0.272 1.00 91.88 175 GLY A N 1
ATOM 1093 C CA . GLY A 1 175 ? 34.836 4.918 0.583 1.00 91.88 175 GLY A CA 1
ATOM 1094 C C . GLY A 1 175 ? 34.177 3.566 0.273 1.00 91.88 175 GLY A C 1
ATOM 1095 O O . GLY A 1 175 ? 34.453 2.598 0.973 1.00 91.88 175 GLY A O 1
ATOM 1096 N N . CYS A 1 176 ? 33.322 3.445 -0.755 1.00 95.12 176 CYS A N 1
ATOM 1097 C CA . CYS A 1 176 ? 32.699 2.155 -1.073 1.00 95.12 176 CYS A CA 1
ATOM 1098 C C . CYS A 1 176 ? 33.633 1.190 -1.823 1.00 95.12 176 CYS A C 1
ATOM 1100 O O . CYS A 1 176 ? 33.633 0.002 -1.512 1.00 95.12 176 CYS A O 1
ATOM 1102 N N . GLY A 1 177 ? 34.368 1.669 -2.834 1.00 92.94 177 GLY A N 1
ATOM 1103 C CA . GLY A 1 177 ? 35.338 0.875 -3.611 1.00 92.94 177 GLY A CA 1
ATOM 1104 C C . GLY A 1 177 ? 34.770 -0.287 -4.445 1.00 92.94 177 GLY A C 1
ATOM 1105 O O . GLY A 1 177 ? 35.523 -0.972 -5.123 1.00 92.94 177 GLY A O 1
ATOM 1106 N N . LYS A 1 178 ? 33.454 -0.534 -4.418 1.00 94.81 178 LYS A N 1
ATOM 1107 C CA . LYS A 1 178 ? 32.798 -1.610 -5.185 1.00 94.81 178 LYS A CA 1
ATOM 1108 C C . LYS A 1 178 ? 32.464 -1.150 -6.609 1.00 94.81 178 LYS A C 1
ATOM 1110 O O . LYS A 1 178 ? 32.154 0.030 -6.767 1.00 94.81 178 LYS A O 1
ATOM 1115 N N . PRO A 1 179 ? 32.434 -2.040 -7.617 1.00 94.88 179 PRO A N 1
ATOM 1116 C CA . PRO A 1 179 ? 31.977 -1.685 -8.961 1.00 94.88 179 PRO A CA 1
ATOM 1117 C C . PRO A 1 179 ? 30.501 -1.256 -8.962 1.00 94.88 179 PRO A C 1
ATOM 1119 O O . PRO A 1 179 ? 29.717 -1.656 -8.090 1.00 94.88 179 PRO A O 1
ATOM 1122 N N . THR A 1 180 ? 30.109 -0.420 -9.922 1.00 95.94 180 THR A N 1
ATOM 1123 C CA . THR A 1 180 ? 28.712 -0.000 -10.082 1.00 95.94 180 THR A CA 1
ATOM 1124 C C . THR A 1 180 ? 27.832 -1.173 -10.510 1.00 95.94 180 THR A C 1
ATOM 1126 O O . THR A 1 180 ? 28.283 -2.095 -11.187 1.00 95.94 180 THR A O 1
ATOM 1129 N N . TRP A 1 181 ? 26.550 -1.159 -10.120 1.00 94.31 181 TRP A N 1
ATOM 1130 C CA . TRP A 1 181 ? 25.645 -2.290 -10.390 1.00 94.31 181 TRP A CA 1
ATOM 1131 C C . TRP A 1 181 ? 25.387 -2.518 -11.891 1.00 94.31 181 TRP A C 1
ATOM 1133 O O . TRP A 1 181 ? 24.919 -3.587 -12.272 1.00 94.31 181 TRP A O 1
ATOM 1143 N N . ASN A 1 182 ? 25.667 -1.518 -12.731 1.00 93.44 182 ASN A N 1
ATOM 1144 C CA . ASN A 1 182 ? 25.477 -1.541 -14.182 1.00 93.44 182 ASN A CA 1
ATOM 1145 C C . ASN A 1 182 ? 26.764 -1.249 -14.976 1.00 93.44 182 ASN A C 1
ATOM 1147 O O . ASN A 1 182 ? 26.679 -1.001 -16.175 1.00 93.44 182 ASN A O 1
ATOM 1151 N N . GLY A 1 183 ? 27.932 -1.207 -14.327 1.00 92.25 183 GLY A N 1
ATOM 1152 C CA . GLY A 1 183 ? 29.226 -0.943 -14.970 1.00 92.25 183 GLY A CA 1
ATOM 1153 C C . GLY A 1 183 ? 29.438 0.482 -15.504 1.00 92.25 183 GLY A C 1
ATOM 1154 O O . GLY A 1 183 ? 30.516 0.777 -16.012 1.00 92.25 183 GLY A O 1
ATOM 1155 N N . MET A 1 184 ? 28.457 1.384 -15.385 1.00 92.31 184 MET A N 1
ATOM 1156 C CA . MET A 1 184 ? 28.575 2.757 -15.888 1.00 92.31 184 MET A CA 1
ATOM 1157 C C . MET A 1 184 ? 29.269 3.683 -14.872 1.00 92.31 184 MET A C 1
ATOM 1159 O O . MET A 1 184 ? 29.064 3.515 -13.663 1.00 92.31 184 MET A O 1
ATOM 1163 N N . PRO A 1 185 ? 30.034 4.694 -15.334 1.00 93.44 185 PRO A N 1
ATOM 1164 C CA . PRO A 1 185 ? 30.556 5.771 -14.494 1.00 93.44 185 PRO A CA 1
ATOM 1165 C C . PRO A 1 185 ? 29.444 6.506 -13.745 1.00 93.44 185 PRO A C 1
ATOM 1167 O O . PRO A 1 185 ? 28.310 6.587 -14.214 1.00 93.44 185 PRO A O 1
ATOM 1170 N N . ASN A 1 186 ? 29.777 7.079 -12.589 1.00 91.88 186 ASN A N 1
ATOM 1171 C CA . ASN A 1 186 ? 28.864 7.896 -11.778 1.00 91.88 186 ASN A CA 1
ATOM 1172 C C . ASN A 1 186 ? 27.607 7.171 -11.254 1.00 91.88 186 ASN A C 1
ATOM 1174 O O . ASN A 1 186 ? 26.628 7.807 -10.860 1.00 91.88 186 ASN A O 1
ATOM 1178 N N . GLN A 1 187 ? 27.617 5.839 -11.250 1.00 95.81 187 GLN A N 1
ATOM 1179 C CA . GLN A 1 187 ? 26.541 5.030 -10.690 1.00 95.81 187 GLN A CA 1
ATOM 1180 C C . GLN A 1 187 ? 26.916 4.489 -9.308 1.00 95.81 187 GLN A C 1
ATOM 1182 O O . GLN A 1 187 ? 28.066 4.485 -8.872 1.00 95.81 187 GLN A O 1
ATOM 1187 N N . TYR A 1 188 ? 25.910 4.025 -8.577 1.00 96.31 188 TYR A N 1
ATOM 1188 C CA . TYR A 1 188 ? 26.102 3.424 -7.258 1.00 96.31 188 TYR A CA 1
ATOM 1189 C C . TYR A 1 188 ? 26.238 1.903 -7.395 1.00 96.31 188 TYR A C 1
ATOM 1191 O O . TYR A 1 188 ? 25.832 1.336 -8.400 1.00 96.31 188 TYR A O 1
ATOM 1199 N N . CYS A 1 189 ? 26.779 1.198 -6.403 1.00 96.81 189 CYS A N 1
ATOM 1200 C CA . CYS A 1 189 ? 26.738 -0.274 -6.386 1.00 96.81 189 CYS A CA 1
ATOM 1201 C C . CYS A 1 189 ? 25.421 -0.814 -5.798 1.00 96.81 189 CYS A C 1
ATOM 1203 O O . CYS A 1 189 ? 25.066 -1.972 -5.989 1.00 96.81 189 CYS A O 1
ATOM 1205 N N . SER A 1 190 ? 24.685 0.017 -5.050 1.00 95.50 190 SER A N 1
ATOM 1206 C CA . SER A 1 190 ? 23.460 -0.379 -4.355 1.00 95.50 190 SER A CA 1
ATOM 1207 C C . SER A 1 190 ? 22.545 0.813 -4.065 1.00 95.50 190 SER A C 1
ATOM 1209 O O . SER A 1 190 ? 22.969 1.971 -4.075 1.00 95.50 190 SER A O 1
ATOM 1211 N N . ARG A 1 191 ? 21.277 0.534 -3.731 1.00 95.12 191 ARG A N 1
ATOM 1212 C CA . ARG A 1 191 ? 20.330 1.569 -3.276 1.00 95.12 191 ARG A CA 1
ATOM 1213 C C . ARG A 1 191 ? 20.780 2.248 -1.985 1.00 95.12 191 ARG A C 1
ATOM 1215 O O . ARG A 1 191 ? 20.570 3.445 -1.843 1.00 95.12 191 ARG A O 1
ATOM 1222 N N . LYS A 1 192 ? 21.415 1.506 -1.072 1.00 94.38 192 LYS A N 1
ATOM 1223 C CA . LYS A 1 192 ? 21.944 2.063 0.179 1.00 94.38 192 LYS A CA 1
ATOM 1224 C C . LYS A 1 192 ? 23.010 3.116 -0.128 1.00 94.38 192 LYS A C 1
ATOM 1226 O O . LYS A 1 192 ? 22.880 4.250 0.309 1.00 94.38 192 LYS A O 1
ATOM 1231 N N . CYS A 1 193 ? 23.963 2.777 -0.995 1.00 95.69 193 CYS A N 1
ATOM 1232 C CA . CYS A 1 193 ? 24.981 3.699 -1.500 1.00 95.69 193 CYS A CA 1
ATOM 1233 C C . CYS A 1 193 ? 24.382 4.912 -2.229 1.00 95.69 193 CYS A C 1
ATOM 1235 O O . CYS A 1 193 ? 24.858 6.026 -2.032 1.00 95.69 193 CYS A O 1
ATOM 1237 N N . LYS A 1 194 ? 23.296 4.730 -2.994 1.00 94.88 194 LYS A N 1
ATOM 1238 C CA . LYS A 1 194 ? 22.574 5.839 -3.638 1.00 94.88 194 LYS A CA 1
ATOM 1239 C C . LYS A 1 194 ? 21.970 6.816 -2.625 1.00 94.88 194 LYS A C 1
ATOM 1241 O O . LYS A 1 194 ? 22.144 8.019 -2.770 1.00 94.88 194 LYS A O 1
ATOM 1246 N N . VAL A 1 195 ? 21.282 6.312 -1.600 1.00 91.50 195 VAL A N 1
ATOM 1247 C CA . VAL A 1 195 ? 20.650 7.156 -0.569 1.00 91.50 195 VAL A CA 1
ATOM 1248 C C . VAL A 1 195 ? 21.707 7.850 0.293 1.00 91.50 195 VAL A C 1
ATOM 1250 O O . VAL A 1 195 ? 21.608 9.049 0.535 1.00 91.50 195 VAL A O 1
ATOM 1253 N N . THR A 1 196 ? 22.755 7.129 0.701 1.00 87.44 196 THR A N 1
ATOM 1254 C CA . THR A 1 196 ? 23.852 7.693 1.502 1.00 87.44 196 THR A CA 1
ATOM 1255 C C . THR A 1 196 ? 24.692 8.693 0.703 1.00 87.44 196 THR A C 1
ATOM 1257 O O . THR A 1 196 ? 25.062 9.734 1.232 1.00 87.44 196 THR A O 1
ATOM 1260 N N . GLY A 1 197 ? 24.958 8.413 -0.577 1.00 82.69 197 GLY A N 1
ATOM 1261 C CA . GLY A 1 197 ? 25.715 9.301 -1.459 1.00 82.69 197 GLY A CA 1
ATOM 1262 C C . GLY A 1 197 ? 24.962 10.583 -1.818 1.00 82.69 197 GLY A C 1
ATOM 1263 O O . GLY A 1 197 ? 25.579 11.637 -1.894 1.00 82.69 197 GLY A O 1
ATOM 1264 N N . ALA A 1 198 ? 23.636 10.519 -1.976 1.00 75.44 198 ALA A N 1
ATOM 1265 C CA . ALA A 1 198 ? 22.811 11.701 -2.239 1.00 75.44 198 ALA A CA 1
ATOM 1266 C C . ALA A 1 198 ? 22.704 12.640 -1.023 1.00 75.44 198 ALA A C 1
ATOM 1268 O O . ALA A 1 198 ? 22.599 13.850 -1.190 1.00 75.44 198 ALA A O 1
ATOM 1269 N N . ALA A 1 199 ? 22.757 12.098 0.196 1.00 67.31 199 ALA A N 1
ATOM 1270 C CA . ALA A 1 199 ? 22.676 12.884 1.428 1.00 67.31 199 ALA A CA 1
ATOM 1271 C C . ALA A 1 199 ? 24.018 13.518 1.854 1.00 67.31 199 ALA A C 1
ATOM 1273 O O . ALA A 1 199 ? 24.026 14.379 2.728 1.00 67.31 199 ALA A O 1
ATOM 1274 N N . GLY A 1 200 ? 25.142 13.102 1.256 1.00 59.06 200 GLY A N 1
ATOM 1275 C CA . GLY A 1 200 ? 26.492 13.582 1.591 1.00 59.06 200 GLY A CA 1
ATOM 1276 C C . GLY A 1 200 ? 27.062 14.645 0.644 1.00 59.06 200 GLY A C 1
ATOM 1277 O O . GLY A 1 200 ? 28.250 14.939 0.710 1.00 59.06 200 GLY A O 1
ATOM 1278 N N . GLY A 1 201 ? 26.252 15.189 -0.267 1.00 54.47 201 GLY A N 1
ATOM 1279 C CA . GLY A 1 201 ? 26.693 16.081 -1.340 1.00 54.47 201 GLY A CA 1
ATOM 1280 C C . GLY A 1 201 ? 26.890 17.544 -0.937 1.00 54.47 201 GLY A C 1
ATOM 1281 O O . GLY A 1 201 ? 26.294 18.413 -1.562 1.00 54.47 201 GLY A O 1
ATOM 1282 N N . THR A 1 202 ? 27.744 17.844 0.043 1.00 48.97 202 THR A N 1
ATOM 1283 C CA . THR A 1 202 ? 28.482 19.119 0.034 1.00 48.97 202 THR A CA 1
ATOM 1284 C C . THR A 1 202 ? 29.875 18.845 -0.511 1.00 48.97 202 THR A C 1
ATOM 1286 O O . THR A 1 202 ? 30.769 18.341 0.162 1.00 48.97 202 THR A O 1
ATOM 1289 N N . PHE A 1 203 ? 30.008 19.138 -1.799 1.00 47.16 203 PHE A N 1
ATOM 1290 C CA . PHE A 1 203 ? 31.228 19.097 -2.589 1.00 47.16 203 PHE A CA 1
ATOM 1291 C C . PHE A 1 203 ? 32.337 19.920 -1.901 1.00 47.16 203 PHE A C 1
ATOM 1293 O O . PHE A 1 203 ? 32.352 21.144 -1.994 1.00 47.16 203 PHE A O 1
ATOM 1300 N N . GLN A 1 204 ? 33.304 19.266 -1.254 1.00 38.69 204 GLN A N 1
ATOM 1301 C CA . GLN A 1 204 ? 34.676 19.766 -1.291 1.00 38.69 204 GLN A CA 1
ATOM 1302 C C . GLN A 1 204 ? 35.366 19.058 -2.449 1.00 38.69 204 GLN A C 1
ATOM 1304 O O . GLN A 1 204 ? 35.669 17.866 -2.407 1.00 38.69 204 GLN A O 1
ATOM 1309 N N . ARG A 1 205 ? 35.544 19.816 -3.529 1.00 46.03 205 ARG A N 1
ATOM 1310 C CA . ARG A 1 205 ? 36.418 19.467 -4.642 1.00 46.03 205 ARG A CA 1
ATOM 1311 C C . ARG A 1 205 ? 37.817 19.295 -4.047 1.00 46.03 205 ARG A C 1
ATOM 1313 O O . ARG A 1 205 ? 38.374 20.258 -3.532 1.00 46.03 205 ARG A O 1
ATOM 1320 N N . ALA A 1 206 ? 38.335 18.069 -4.049 1.00 41.00 206 ALA A N 1
ATOM 1321 C CA . ALA A 1 206 ? 39.669 17.778 -3.548 1.00 41.00 206 ALA A CA 1
ATOM 1322 C C . ALA A 1 206 ? 40.703 18.584 -4.350 1.00 41.00 206 ALA A C 1
ATOM 1324 O O . ALA A 1 206 ? 40.910 18.340 -5.538 1.00 41.00 206 ALA A O 1
ATOM 1325 N N . VAL A 1 207 ? 41.317 19.562 -3.688 1.00 37.66 207 VAL A N 1
ATOM 1326 C CA . VAL A 1 207 ? 42.602 20.146 -4.079 1.00 37.66 207 VAL A CA 1
ATOM 1327 C C . VAL A 1 207 ? 43.678 19.243 -3.465 1.00 37.66 207 VAL A C 1
ATOM 1329 O O . VAL A 1 207 ? 43.510 18.821 -2.315 1.00 37.66 207 VAL A O 1
ATOM 1332 N N . PRO A 1 208 ? 44.739 18.867 -4.196 1.00 55.06 208 PRO A N 1
ATOM 1333 C CA . PRO A 1 208 ? 45.733 17.953 -3.664 1.00 55.06 208 PRO A CA 1
ATOM 1334 C C . PRO A 1 208 ? 46.622 18.636 -2.616 1.00 55.06 208 PRO A C 1
ATOM 1336 O O . PRO A 1 208 ? 46.960 19.812 -2.720 1.00 55.06 208 PRO A O 1
ATOM 1339 N N . THR A 1 209 ? 47.050 17.805 -1.664 1.00 46.06 209 THR A N 1
ATOM 1340 C CA . THR A 1 209 ? 48.209 17.931 -0.761 1.00 46.06 209 THR A CA 1
ATOM 1341 C C . THR A 1 209 ? 48.180 18.963 0.374 1.00 46.06 209 THR A C 1
ATOM 1343 O O . THR A 1 209 ? 48.468 20.136 0.195 1.00 46.06 209 THR A O 1
ATOM 1346 N N . GLY A 1 210 ? 48.008 18.418 1.588 1.00 48.88 210 GLY A N 1
ATOM 1347 C CA . GLY A 1 210 ? 48.952 18.641 2.686 1.00 48.88 210 GLY A CA 1
ATOM 1348 C C . GLY A 1 210 ? 48.614 19.754 3.669 1.00 48.88 210 GLY A C 1
ATOM 1349 O O . GLY A 1 210 ? 49.157 20.829 3.530 1.00 48.88 210 GLY A O 1
ATOM 1350 N N . VAL A 1 211 ? 47.777 19.463 4.673 1.00 43.38 211 VAL A N 1
ATOM 1351 C CA . VAL A 1 211 ? 48.021 19.607 6.131 1.00 43.38 211 VAL A CA 1
ATOM 1352 C C . VAL A 1 211 ? 46.827 18.925 6.814 1.00 43.38 211 VAL A C 1
ATOM 1354 O O . VAL A 1 211 ? 45.678 19.294 6.573 1.00 43.38 211 VAL A O 1
ATOM 1357 N N . ALA A 1 212 ? 47.067 17.902 7.636 1.00 42.12 212 ALA A N 1
ATOM 1358 C CA . ALA A 1 212 ? 46.014 17.226 8.390 1.00 42.12 212 ALA A CA 1
ATOM 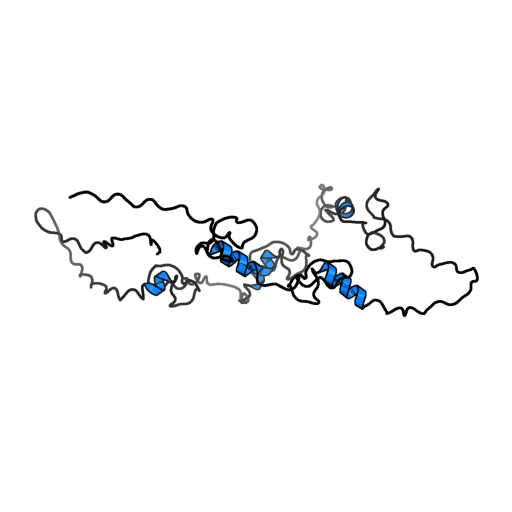1359 C C . ALA A 1 212 ? 45.405 18.189 9.423 1.00 42.12 212 ALA A C 1
ATOM 1361 O O . ALA A 1 212 ? 45.962 18.401 10.498 1.00 42.12 212 ALA A O 1
ATOM 1362 N N . THR A 1 213 ? 44.257 18.782 9.101 1.00 47.09 213 THR A N 1
ATOM 1363 C CA . THR A 1 213 ? 43.422 19.469 10.089 1.00 47.09 213 THR A CA 1
ATOM 1364 C C . THR A 1 213 ? 42.608 18.414 10.830 1.00 47.09 213 THR A C 1
ATOM 1366 O O . THR A 1 213 ? 41.863 17.643 10.223 1.00 47.09 213 THR A O 1
ATOM 1369 N N . ALA A 1 214 ? 42.794 18.344 12.148 1.00 46.38 214 ALA A N 1
ATOM 1370 C CA . ALA A 1 214 ? 42.043 17.460 13.030 1.00 46.38 214 ALA A CA 1
ATOM 1371 C C . ALA A 1 214 ? 40.523 17.655 12.833 1.00 46.38 214 ALA A C 1
ATOM 1373 O O . ALA A 1 214 ? 40.081 18.787 12.611 1.00 46.38 214 ALA A O 1
ATOM 1374 N N . PRO A 1 215 ? 39.709 16.584 12.913 1.00 59.38 215 PRO A N 1
ATOM 1375 C CA . PRO A 1 215 ? 38.264 16.698 12.767 1.00 59.38 215 PRO A CA 1
ATOM 1376 C C . PRO A 1 215 ? 37.726 17.682 13.808 1.00 59.38 215 PRO A C 1
ATOM 1378 O O . PRO A 1 215 ? 37.932 17.495 15.007 1.00 59.38 215 PRO A O 1
ATOM 1381 N N . SER A 1 216 ? 37.050 18.737 13.345 1.00 66.38 216 SER A N 1
ATOM 1382 C CA . SER A 1 216 ? 36.442 19.739 14.216 1.00 66.38 216 SER A CA 1
ATOM 1383 C C . SER A 1 216 ? 35.536 19.045 15.231 1.00 66.38 216 SER A C 1
ATOM 1385 O O . SER A 1 216 ? 34.562 18.384 14.859 1.00 66.38 216 SER A O 1
ATOM 1387 N N . ALA A 1 217 ? 35.892 19.160 16.512 1.00 79.75 217 ALA A N 1
ATOM 1388 C CA . ALA A 1 217 ? 35.124 18.594 17.607 1.00 79.75 217 ALA A CA 1
ATOM 1389 C C . ALA A 1 217 ? 33.670 19.078 17.508 1.00 79.75 217 ALA A C 1
ATOM 1391 O O . ALA A 1 217 ? 33.408 20.267 17.320 1.00 79.75 217 ALA A O 1
ATOM 1392 N N . ALA A 1 218 ? 32.719 18.145 17.587 1.00 85.31 218 ALA A N 1
ATOM 1393 C CA . ALA A 1 218 ? 31.305 18.494 17.564 1.00 85.31 218 ALA A CA 1
ATOM 1394 C C . ALA A 1 218 ? 30.995 19.466 18.719 1.00 85.31 218 ALA A C 1
ATOM 1396 O O . ALA A 1 218 ? 31.506 19.261 19.823 1.00 85.31 218 ALA A O 1
ATOM 1397 N N . PRO A 1 219 ? 30.158 20.497 18.500 1.00 88.44 219 PRO A N 1
ATOM 1398 C CA . PRO A 1 219 ? 29.803 21.432 19.557 1.00 88.44 219 PRO A CA 1
ATOM 1399 C C . PRO A 1 219 ? 29.181 20.677 20.734 1.00 88.44 219 PRO A C 1
ATOM 1401 O O . PRO A 1 219 ? 28.321 19.805 20.559 1.00 88.44 219 PRO A O 1
ATOM 1404 N N . VAL A 1 220 ? 29.662 20.994 21.932 1.00 93.19 220 VAL A N 1
ATOM 1405 C CA . VAL A 1 220 ? 29.269 20.339 23.181 1.00 93.19 220 VAL A CA 1
ATOM 1406 C C . VAL A 1 220 ? 28.003 20.999 23.728 1.00 93.19 220 VAL A C 1
ATOM 1408 O O . VAL A 1 220 ? 27.769 22.190 23.533 1.00 93.19 220 VAL A O 1
ATOM 1411 N N . CYS A 1 221 ? 27.168 20.203 24.392 1.00 93.19 221 CYS A N 1
ATOM 1412 C CA . CYS A 1 221 ? 25.949 20.640 25.061 1.00 93.19 221 CYS A CA 1
ATOM 1413 C C . CYS A 1 221 ? 26.185 21.852 25.968 1.00 93.19 221 CYS A C 1
ATOM 1415 O O . CYS A 1 221 ? 27.039 21.803 26.855 1.00 93.19 221 CYS A O 1
ATOM 1417 N N . LEU A 1 222 ? 25.340 22.876 25.827 1.00 91.81 222 LEU A N 1
ATOM 1418 C CA . LEU A 1 222 ? 25.402 24.098 26.637 1.00 91.81 222 LEU A CA 1
ATOM 1419 C C . LEU A 1 222 ? 25.235 23.846 28.149 1.00 91.81 222 LEU A C 1
ATOM 1421 O O . LEU A 1 222 ? 25.742 24.603 28.965 1.00 91.81 222 LEU A O 1
ATOM 1425 N N . ALA A 1 223 ? 24.571 22.754 28.537 1.00 89.62 223 ALA A N 1
ATOM 1426 C CA . ALA A 1 223 ? 24.427 22.359 29.941 1.00 89.62 223 ALA A CA 1
ATOM 1427 C C . ALA A 1 223 ? 25.701 21.719 30.540 1.00 89.62 223 ALA A C 1
ATOM 1429 O O . ALA A 1 223 ? 25.656 21.204 31.652 1.00 89.62 223 ALA A O 1
ATOM 1430 N N . GLY A 1 224 ? 26.816 21.666 29.800 1.00 87.06 224 GLY A N 1
ATOM 1431 C CA . GLY A 1 224 ? 28.102 21.180 30.312 1.00 87.06 224 GLY A CA 1
ATOM 1432 C C . GLY A 1 224 ? 28.210 19.661 30.491 1.00 87.06 224 GLY A C 1
ATOM 1433 O O . GLY A 1 224 ? 29.189 19.175 31.039 1.00 87.06 224 GLY A O 1
ATOM 1434 N N . CYS A 1 225 ? 27.252 18.866 30.003 1.00 88.44 225 CYS A N 1
ATOM 1435 C CA . CYS A 1 225 ? 27.246 17.410 30.212 1.00 88.44 225 CYS A CA 1
ATOM 1436 C C . CYS A 1 225 ? 28.235 16.614 29.331 1.00 88.44 225 CYS A C 1
ATOM 1438 O O . CYS A 1 225 ? 28.153 15.387 29.279 1.00 88.44 225 CYS A O 1
ATOM 1440 N N . GLY A 1 226 ? 29.108 17.290 28.573 1.00 88.69 226 GLY A N 1
ATOM 1441 C CA . GLY A 1 226 ? 30.139 16.669 27.726 1.00 88.69 226 GLY A CA 1
ATOM 1442 C C . GLY A 1 226 ? 29.636 15.959 26.460 1.00 88.69 226 GLY A C 1
ATOM 1443 O O . GLY A 1 226 ? 30.438 15.501 25.653 1.00 88.69 226 GLY A O 1
ATOM 1444 N N . LYS A 1 227 ? 28.317 15.866 26.245 1.00 91.81 227 LYS A N 1
ATOM 1445 C CA . LYS A 1 227 ? 27.722 15.217 25.062 1.00 91.81 227 LYS A CA 1
ATOM 1446 C C . LYS A 1 227 ? 27.566 16.208 23.899 1.00 91.81 227 LYS A C 1
ATOM 1448 O O . LYS A 1 227 ? 27.300 17.382 24.158 1.00 91.81 227 LYS A O 1
ATOM 1453 N N . PRO A 1 228 ? 27.660 15.761 22.634 1.00 91.94 228 PRO A N 1
ATOM 1454 C CA . PRO A 1 228 ? 27.413 16.621 21.477 1.00 91.94 228 PRO A CA 1
ATOM 1455 C C . PRO A 1 228 ? 25.958 17.109 21.440 1.00 91.94 228 PRO A C 1
ATOM 1457 O O . PRO A 1 228 ? 25.052 16.433 21.942 1.00 91.94 228 PRO A O 1
ATOM 1460 N N . THR A 1 229 ? 25.719 18.277 20.841 1.00 93.62 229 THR A N 1
ATOM 1461 C CA . THR A 1 229 ? 24.355 18.808 20.683 1.00 93.62 229 THR A CA 1
ATOM 1462 C C . THR A 1 229 ? 23.507 17.910 19.776 1.00 93.62 229 THR A C 1
ATOM 1464 O O . THR A 1 229 ? 24.016 17.284 18.841 1.00 93.62 229 THR A O 1
ATOM 1467 N N . TRP A 1 230 ? 22.197 17.822 20.042 1.00 91.81 230 TRP A N 1
ATOM 1468 C CA . TRP A 1 230 ? 21.310 16.874 19.339 1.00 91.81 230 TRP A CA 1
ATOM 1469 C C . TRP A 1 230 ? 21.212 17.158 17.830 1.00 91.81 230 TRP A C 1
ATOM 1471 O O . TRP A 1 230 ? 20.950 16.250 17.043 1.00 91.81 230 TRP A O 1
ATOM 1481 N N . ASN A 1 231 ? 21.454 18.408 17.426 1.00 90.88 231 ASN A N 1
ATOM 1482 C CA . ASN A 1 231 ? 21.424 18.872 16.041 1.00 90.88 231 ASN A CA 1
ATOM 1483 C C . ASN A 1 231 ? 22.783 19.381 15.527 1.00 90.88 231 ASN A C 1
ATOM 1485 O O . ASN A 1 231 ? 22.836 19.968 14.447 1.00 90.88 231 ASN A O 1
ATOM 1489 N N . ARG A 1 232 ? 23.873 19.162 16.280 1.00 90.56 232 ARG A N 1
ATOM 1490 C CA . ARG A 1 232 ? 25.245 19.593 15.949 1.00 90.56 232 ARG A CA 1
ATOM 1491 C C . ARG A 1 232 ? 25.417 21.100 15.721 1.00 90.56 232 ARG A C 1
ATOM 1493 O O . ARG A 1 232 ? 26.398 21.508 15.103 1.00 90.56 232 ARG A O 1
ATOM 1500 N N . LYS A 1 233 ? 24.503 21.937 16.218 1.00 91.94 233 LYS A N 1
ATOM 1501 C CA . LYS A 1 233 ? 24.689 23.391 16.239 1.00 91.94 233 LYS A CA 1
ATOM 1502 C C . LYS A 1 233 ? 25.412 23.826 17.523 1.00 91.94 233 LYS A C 1
ATOM 1504 O O . LYS A 1 233 ? 25.207 23.192 18.562 1.00 91.94 233 LYS A O 1
ATOM 1509 N N . PRO A 1 234 ? 26.255 24.873 17.476 1.00 91.62 234 PRO A N 1
ATOM 1510 C CA . PRO A 1 234 ? 26.784 25.524 18.673 1.00 91.62 234 PRO A CA 1
ATOM 1511 C C . PRO A 1 234 ? 25.651 26.056 19.558 1.00 91.62 234 PRO A C 1
ATOM 1513 O O . PRO A 1 234 ? 24.587 26.402 19.050 1.00 91.62 234 PRO A O 1
ATOM 1516 N N . ASN A 1 235 ? 25.893 26.150 20.866 1.00 90.06 235 ASN A N 1
ATOM 1517 C CA . ASN A 1 235 ? 24.965 26.725 21.852 1.00 90.06 235 ASN A CA 1
ATOM 1518 C C . ASN A 1 235 ? 23.603 26.019 21.972 1.00 90.06 235 ASN A C 1
ATOM 1520 O O . ASN A 1 235 ? 22.633 26.600 22.453 1.00 90.06 235 ASN A O 1
ATOM 1524 N N . GLU A 1 236 ? 23.522 24.754 21.564 1.00 94.00 236 GLU A N 1
ATOM 1525 C CA . GLU A 1 236 ? 22.330 23.928 21.739 1.00 94.00 236 GLU A CA 1
ATOM 1526 C C . GLU A 1 236 ? 22.491 22.914 22.874 1.00 94.00 236 GLU A C 1
ATOM 1528 O O . GLU A 1 236 ? 23.585 22.606 23.353 1.00 94.00 236 GLU A O 1
ATOM 1533 N N . TYR A 1 237 ? 21.361 22.384 23.333 1.00 94.44 237 TYR A N 1
ATOM 1534 C CA . TYR A 1 237 ? 21.338 21.326 24.338 1.00 94.44 237 TYR A CA 1
ATOM 1535 C C . TYR A 1 237 ? 21.555 19.963 23.659 1.00 94.44 237 TYR A C 1
ATOM 1537 O O . TYR A 1 237 ? 21.449 19.837 22.445 1.00 94.44 237 TYR A O 1
ATOM 1545 N N . CYS A 1 238 ? 21.866 18.901 24.399 1.00 94.56 238 CYS A N 1
ATOM 1546 C CA . CYS A 1 238 ? 21.913 17.538 23.840 1.00 94.56 238 CYS A CA 1
ATOM 1547 C C . CYS A 1 238 ? 20.590 16.778 24.015 1.00 94.56 238 CYS A C 1
ATOM 1549 O O . CYS A 1 238 ? 20.385 15.729 23.412 1.00 94.56 238 CYS A O 1
ATOM 1551 N N . SER A 1 239 ? 19.685 17.288 24.854 1.00 92.75 239 SER A N 1
ATOM 1552 C CA . SER A 1 239 ? 18.389 16.675 25.142 1.00 92.75 239 SER A CA 1
ATOM 1553 C C . SER A 1 239 ? 17.408 17.693 25.726 1.00 92.75 239 SER A C 1
ATOM 1555 O O . SER A 1 239 ? 17.808 18.751 26.219 1.00 92.75 239 SER A O 1
ATOM 1557 N N . LYS A 1 240 ? 16.113 17.346 25.735 1.00 91.75 240 LYS A N 1
ATOM 1558 C CA . LYS A 1 240 ? 15.079 18.130 26.434 1.00 91.75 240 LYS A CA 1
ATOM 1559 C C . LYS A 1 240 ? 15.350 18.239 27.938 1.00 91.75 240 LYS A C 1
ATOM 1561 O O . LYS A 1 240 ? 15.080 19.285 28.512 1.00 91.75 240 LYS A O 1
ATOM 1566 N N . ALA A 1 241 ? 15.921 17.199 28.549 1.00 89.69 241 ALA A N 1
ATOM 1567 C CA . ALA A 1 241 ? 16.293 17.213 29.961 1.00 89.69 241 ALA A CA 1
ATOM 1568 C C . ALA A 1 241 ? 17.389 18.253 30.240 1.00 89.69 241 ALA A C 1
ATOM 1570 O O . ALA A 1 241 ? 17.244 19.068 31.143 1.00 89.69 241 ALA A O 1
ATOM 1571 N N . CYS A 1 242 ? 18.434 18.306 29.405 1.00 91.06 242 CYS A N 1
ATOM 1572 C CA . CYS A 1 242 ? 19.476 19.330 29.524 1.00 91.06 242 CYS A CA 1
ATOM 1573 C C . CYS A 1 242 ? 18.951 20.746 29.255 1.00 91.06 242 CYS A C 1
ATOM 1575 O O . CYS A 1 242 ? 19.454 21.690 29.845 1.00 91.06 242 CYS A O 1
ATOM 1577 N N . LYS A 1 243 ? 17.933 20.898 28.398 1.00 91.69 243 LYS A N 1
ATOM 1578 C CA . LYS A 1 243 ? 17.258 22.188 28.196 1.00 91.69 243 LYS A CA 1
ATOM 1579 C C . LYS A 1 243 ? 16.477 22.625 29.439 1.00 91.69 243 LYS A C 1
ATOM 1581 O O . LYS A 1 243 ? 16.516 23.796 29.791 1.00 91.69 243 LYS A O 1
ATOM 1586 N N . ALA A 1 244 ? 15.788 21.692 30.098 1.00 88.56 244 ALA A N 1
ATOM 1587 C CA . ALA A 1 244 ? 15.029 21.961 31.318 1.00 88.56 244 ALA A CA 1
ATOM 1588 C C . ALA A 1 244 ? 15.928 22.263 32.529 1.00 88.56 244 ALA A C 1
ATOM 1590 O O . ALA A 1 244 ? 15.531 23.030 33.396 1.00 88.56 244 ALA A O 1
ATOM 1591 N N . ALA A 1 245 ? 17.141 21.704 32.563 1.00 83.94 245 ALA A N 1
ATOM 1592 C CA . ALA A 1 245 ? 18.124 21.967 33.615 1.00 83.94 245 ALA A CA 1
ATOM 1593 C C . ALA A 1 245 ? 18.717 23.393 33.574 1.00 83.94 245 ALA A C 1
ATOM 1595 O O . ALA A 1 245 ? 19.354 23.804 34.538 1.00 83.94 245 ALA A O 1
ATOM 1596 N N . GLY A 1 246 ? 18.502 24.148 32.487 1.00 79.31 246 GLY A N 1
ATOM 1597 C CA . GLY A 1 246 ? 19.095 25.472 32.290 1.00 79.31 246 GLY A CA 1
ATOM 1598 C C . GLY A 1 246 ? 20.603 25.421 31.999 1.00 79.31 246 GLY A C 1
ATOM 1599 O O . GLY A 1 246 ? 21.216 24.350 32.036 1.00 79.31 246 GLY A O 1
ATOM 1600 N N . PRO A 1 247 ? 21.229 26.556 31.633 1.00 74.81 247 PRO A N 1
ATOM 1601 C CA . PRO A 1 247 ? 22.685 26.644 31.657 1.00 74.81 247 PRO A CA 1
ATOM 1602 C C . PRO A 1 247 ? 23.141 26.393 33.097 1.00 74.81 247 PRO A C 1
ATOM 1604 O O . PRO A 1 247 ? 22.566 26.964 34.021 1.00 74.81 247 PRO A O 1
ATOM 1607 N N . ALA A 1 248 ? 24.135 25.523 33.293 1.00 61.31 248 ALA A N 1
ATOM 1608 C CA . ALA A 1 248 ? 24.735 25.342 34.607 1.00 61.31 248 ALA A CA 1
ATOM 1609 C C . ALA A 1 248 ? 25.225 26.717 35.072 1.00 61.31 248 ALA A C 1
ATOM 1611 O O . ALA A 1 248 ? 26.148 27.270 34.473 1.00 61.31 248 ALA A O 1
ATOM 1612 N N . SER A 1 249 ? 24.537 27.301 36.058 1.00 51.12 249 SER A N 1
ATOM 1613 C CA . SER A 1 249 ? 24.899 28.591 36.630 1.00 51.12 249 SER A CA 1
ATOM 1614 C C . SER A 1 249 ? 26.381 28.569 36.949 1.00 51.12 249 SER A C 1
ATOM 1616 O O . SER A 1 249 ? 26.848 27.655 37.626 1.00 51.12 249 SER A O 1
ATOM 1618 N N . THR A 1 250 ? 27.085 29.550 36.389 1.00 51.41 250 THR A N 1
ATOM 1619 C CA . THR A 1 250 ? 28.483 29.911 36.600 1.00 51.41 250 THR A CA 1
ATOM 1620 C C . THR A 1 250 ? 29.079 29.224 37.824 1.00 51.41 250 THR A C 1
ATOM 1622 O O . THR A 1 250 ? 28.906 29.682 38.952 1.00 51.41 250 THR A O 1
ATOM 1625 N N . LEU A 1 251 ? 29.774 28.106 37.599 1.00 47.00 251 LEU A N 1
ATOM 1626 C CA . LEU A 1 251 ? 30.682 27.545 38.588 1.00 47.00 251 LEU A CA 1
ATOM 1627 C C . LEU A 1 251 ? 31.775 28.597 38.787 1.00 47.00 251 LEU A C 1
ATOM 1629 O O . LEU A 1 251 ? 32.676 28.742 37.963 1.00 47.00 251 LEU A O 1
ATOM 1633 N N . VAL A 1 252 ? 31.626 29.389 39.848 1.00 45.56 252 VAL A N 1
ATOM 1634 C CA . VAL A 1 252 ? 32.675 30.247 40.387 1.00 45.56 252 VAL A CA 1
ATOM 1635 C C . VAL A 1 252 ? 33.842 29.321 40.717 1.00 45.56 252 VAL A C 1
ATOM 1637 O O . VAL A 1 252 ? 33.772 28.535 41.658 1.00 45.56 252 VAL A O 1
ATOM 1640 N N . LEU A 1 253 ? 34.885 29.354 39.888 1.00 42.75 253 LEU A N 1
ATOM 1641 C CA . LEU A 1 253 ? 36.154 28.695 40.175 1.00 42.75 253 LEU A CA 1
ATOM 1642 C C . LEU A 1 253 ? 36.728 29.337 41.450 1.00 42.75 253 LEU A C 1
ATOM 1644 O O . LEU A 1 253 ? 36.932 30.554 41.449 1.00 42.75 253 LEU A O 1
ATOM 1648 N N . PRO A 1 254 ? 36.982 28.587 42.538 1.00 46.56 254 PRO A N 1
ATOM 1649 C CA . PRO A 1 254 ? 37.697 29.146 43.675 1.00 46.56 254 PRO A CA 1
ATOM 1650 C C . PRO A 1 254 ? 39.139 29.460 43.258 1.00 46.56 254 PRO A C 1
ATOM 1652 O O . PRO A 1 254 ? 39.796 28.659 42.591 1.00 46.56 254 PRO A O 1
ATOM 1655 N N . ALA A 1 255 ? 39.615 30.646 43.641 1.00 48.56 255 ALA A N 1
ATOM 1656 C CA . ALA A 1 255 ? 40.996 31.071 43.461 1.00 48.56 255 ALA A CA 1
ATOM 1657 C C . ALA A 1 255 ? 41.949 30.038 44.086 1.00 48.56 255 ALA A C 1
ATOM 1659 O O . ALA A 1 255 ? 41.837 29.712 45.268 1.00 48.56 255 ALA A O 1
ATOM 1660 N N . GLY A 1 256 ? 42.861 29.495 43.278 1.00 44.81 256 GLY A N 1
ATOM 1661 C CA . GLY A 1 256 ? 43.864 28.538 43.740 1.00 44.81 256 GLY A CA 1
ATOM 1662 C C . GLY A 1 256 ? 44.908 29.204 44.647 1.00 44.81 256 GLY A C 1
ATOM 1663 O O . GLY A 1 256 ? 45.279 30.352 44.390 1.00 44.81 256 GLY A O 1
ATOM 1664 N N . PRO A 1 257 ? 45.401 28.517 45.694 1.00 51.28 257 PRO A N 1
ATOM 1665 C CA . PRO A 1 257 ? 46.452 29.048 46.544 1.00 51.28 257 PRO A CA 1
ATOM 1666 C C . PRO A 1 257 ? 47.839 28.886 45.908 1.00 51.28 257 PRO A C 1
ATOM 1668 O O . PRO A 1 257 ? 48.129 27.946 45.168 1.00 51.28 257 PRO A O 1
ATOM 1671 N N . VAL A 1 258 ? 48.681 29.857 46.243 1.00 46.12 258 VAL A N 1
ATOM 1672 C CA . VAL A 1 258 ? 50.084 30.027 45.866 1.00 46.12 258 VAL A CA 1
ATOM 1673 C C . VAL A 1 258 ? 50.940 28.918 46.499 1.00 46.12 258 VAL A C 1
ATOM 1675 O O . VAL A 1 258 ? 50.792 28.616 47.680 1.00 46.12 258 VAL A O 1
ATOM 1678 N N . LEU A 1 259 ? 51.838 28.314 45.717 1.00 46.47 259 LEU A N 1
ATOM 1679 C CA . LEU A 1 259 ? 52.813 27.314 46.168 1.00 46.47 259 LEU A CA 1
ATOM 1680 C C . LEU A 1 259 ? 53.995 27.989 46.885 1.00 46.47 259 LEU A C 1
ATOM 1682 O O . LEU A 1 259 ? 54.691 28.781 46.258 1.00 46.47 259 LEU A O 1
ATOM 1686 N N . SER A 1 260 ? 54.265 27.603 48.137 1.00 46.03 260 SER A N 1
ATOM 1687 C CA . SER A 1 260 ? 55.569 27.733 48.813 1.00 46.03 260 SER A CA 1
ATOM 1688 C C . SER A 1 260 ? 55.718 26.600 49.837 1.00 46.03 260 SER A C 1
ATOM 1690 O O . SER A 1 260 ? 54.788 26.322 50.588 1.00 46.03 260 SER A O 1
ATOM 1692 N N . GLY A 1 261 ? 56.852 25.892 49.797 1.00 42.84 261 GLY A N 1
ATOM 1693 C CA . GLY A 1 261 ? 57.064 24.599 50.461 1.00 42.84 261 GLY A CA 1
ATOM 1694 C C . GLY A 1 261 ? 57.660 24.625 51.874 1.00 42.84 261 GLY A C 1
ATOM 1695 O O . GLY A 1 261 ? 57.888 25.685 52.443 1.00 42.84 261 GLY A O 1
ATOM 1696 N N . GLY A 1 262 ? 57.959 23.423 52.397 1.00 40.12 262 GLY A N 1
ATOM 1697 C CA . GLY A 1 262 ? 58.844 23.208 53.556 1.00 40.12 262 GLY A CA 1
ATOM 1698 C C . GLY A 1 262 ? 58.358 22.212 54.631 1.00 40.12 262 GLY A C 1
ATOM 1699 O O . GLY A 1 262 ? 57.602 22.589 55.508 1.00 40.12 262 GLY A O 1
ATOM 1700 N N . ALA A 1 263 ? 58.859 20.969 54.556 1.00 42.47 263 ALA A N 1
ATOM 1701 C CA . ALA A 1 263 ? 59.285 20.028 55.621 1.00 42.47 263 ALA A CA 1
ATOM 1702 C C . ALA A 1 263 ? 58.459 19.697 56.914 1.00 42.47 263 ALA A C 1
ATOM 1704 O O . ALA A 1 263 ? 58.486 20.446 57.880 1.00 42.47 263 ALA A O 1
ATOM 1705 N N . THR A 1 264 ? 58.019 18.415 56.983 1.00 43.16 264 THR A N 1
ATOM 1706 C CA . THR A 1 264 ? 58.042 17.409 58.109 1.00 43.16 264 THR A CA 1
ATOM 1707 C C . THR A 1 264 ? 57.195 17.615 59.402 1.00 43.16 264 THR A C 1
ATOM 1709 O O . THR A 1 264 ? 56.724 18.717 59.634 1.00 43.16 264 THR A O 1
ATOM 1712 N N . PRO A 1 265 ? 56.989 16.580 60.265 1.00 57.25 265 PRO A N 1
ATOM 1713 C CA . PRO A 1 265 ? 55.959 15.530 60.176 1.00 57.25 265 PRO A CA 1
ATOM 1714 C C . PRO A 1 265 ? 54.932 15.522 61.351 1.00 57.25 265 PRO A C 1
ATOM 1716 O O . PRO A 1 265 ? 55.066 16.268 62.314 1.00 57.25 265 PRO A O 1
ATOM 1719 N N . ASP A 1 266 ? 53.917 14.650 61.221 1.00 39.53 266 ASP A N 1
ATOM 1720 C CA . ASP A 1 266 ? 52.846 14.211 62.159 1.00 39.53 266 ASP A CA 1
ATOM 1721 C C . ASP A 1 266 ? 53.218 14.074 63.664 1.00 39.53 266 ASP A C 1
ATOM 1723 O O . ASP A 1 266 ? 54.405 13.932 63.967 1.00 39.53 266 ASP A O 1
AT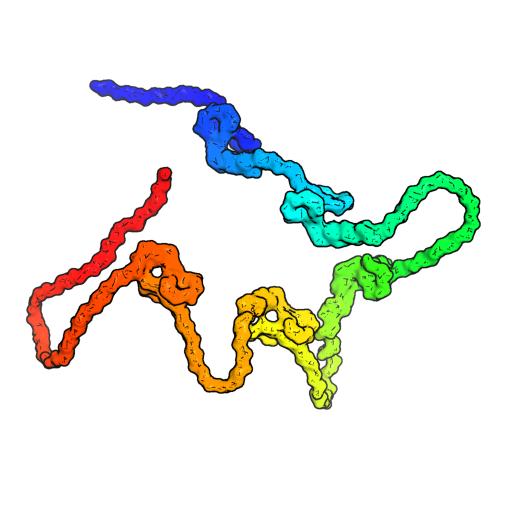OM 1727 N N . PRO A 1 267 ? 52.254 13.912 64.614 1.00 60.53 267 PRO A N 1
ATOM 1728 C CA . PRO A 1 267 ? 50.791 13.872 64.459 1.00 60.53 267 PRO A CA 1
ATOM 1729 C C . PRO A 1 267 ? 49.985 14.662 65.514 1.00 60.53 267 PRO A C 1
ATOM 1731 O O . PRO A 1 267 ? 50.462 14.968 66.603 1.00 60.53 267 PRO A O 1
ATOM 1734 N N . ALA A 1 268 ? 48.701 14.859 65.197 1.00 38.91 268 ALA A N 1
ATOM 1735 C CA . ALA A 1 268 ? 47.536 14.798 66.092 1.00 38.91 268 ALA A CA 1
ATOM 1736 C C . ALA A 1 268 ? 46.558 15.975 65.950 1.00 38.91 268 ALA A C 1
AT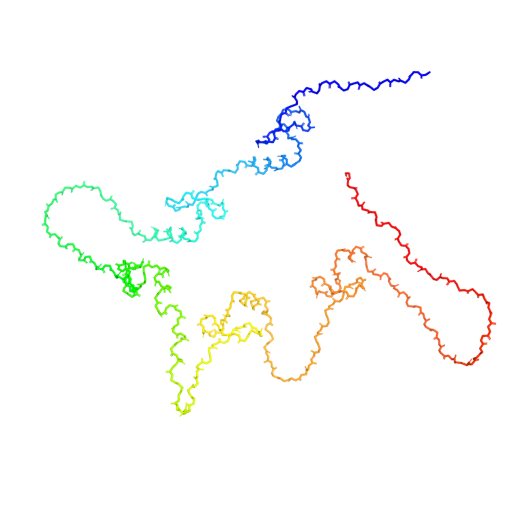OM 1738 O O . ALA A 1 268 ? 46.895 17.141 66.118 1.00 38.91 268 ALA A O 1
ATOM 1739 N N . ALA A 1 269 ? 45.295 15.562 65.828 1.00 41.88 269 ALA A N 1
ATOM 1740 C CA . ALA A 1 269 ? 44.108 16.226 66.346 1.00 41.88 269 ALA A CA 1
ATOM 1741 C C . ALA A 1 269 ? 43.394 17.258 65.440 1.00 41.88 269 ALA A C 1
ATOM 1743 O O . ALA A 1 269 ? 43.885 18.335 65.134 1.00 41.88 269 ALA A O 1
ATOM 1744 N N . LEU A 1 270 ? 42.123 16.909 65.194 1.00 41.47 270 LEU A N 1
ATOM 1745 C CA . LEU A 1 270 ? 40.948 17.769 65.005 1.00 41.47 270 LEU A CA 1
ATOM 1746 C C . LEU A 1 270 ? 40.628 18.290 63.592 1.00 41.47 270 LEU A C 1
ATOM 1748 O O . LEU A 1 270 ? 41.212 19.235 63.085 1.00 41.47 270 LEU A O 1
ATOM 1752 N N . GLY A 1 271 ? 39.524 17.742 63.066 1.00 48.62 271 GLY A N 1
ATOM 1753 C CA . GLY A 1 271 ? 38.474 18.526 62.413 1.00 48.62 271 GLY A CA 1
ATOM 1754 C C . GLY A 1 271 ? 38.612 18.739 60.909 1.00 48.62 271 GLY A C 1
ATOM 1755 O O . GLY A 1 271 ? 39.067 19.789 60.475 1.00 48.62 271 GLY A O 1
ATOM 1756 N N . VAL A 1 272 ? 38.092 17.804 60.105 1.00 38.09 272 VAL A N 1
ATOM 1757 C CA . VAL A 1 272 ? 37.783 18.070 58.692 1.00 38.09 272 VAL A CA 1
ATOM 1758 C C . VAL A 1 272 ? 36.278 18.000 58.478 1.00 38.09 272 VAL A C 1
ATOM 1760 O O . VAL A 1 272 ? 35.654 16.940 58.511 1.00 38.09 272 VAL A O 1
ATOM 1763 N N . SER A 1 273 ? 35.722 19.183 58.256 1.00 43.91 273 SER A N 1
ATOM 1764 C CA . SER A 1 273 ? 34.400 19.459 57.719 1.00 43.91 273 SER A CA 1
ATOM 1765 C C . SER A 1 273 ? 34.236 18.768 56.365 1.00 43.91 273 SER A C 1
ATOM 1767 O O . SER A 1 273 ? 34.957 19.067 55.412 1.00 43.91 273 SER A O 1
ATOM 1769 N N . ALA A 1 274 ? 33.272 17.856 56.260 1.00 41.88 274 ALA A N 1
ATOM 1770 C CA . ALA A 1 274 ? 32.828 17.342 54.975 1.00 41.88 274 ALA A CA 1
ATOM 1771 C C . ALA A 1 274 ? 32.161 18.476 54.176 1.00 41.88 274 ALA A C 1
ATOM 1773 O O . ALA A 1 274 ? 31.211 19.107 54.644 1.00 41.88 274 ALA A O 1
ATOM 1774 N N . GLY A 1 275 ? 32.671 18.731 52.970 1.00 38.09 275 GLY A N 1
ATOM 1775 C CA . GLY A 1 275 ? 31.989 19.532 51.957 1.00 38.09 275 GLY A CA 1
ATOM 1776 C C . GLY A 1 275 ? 30.672 18.877 51.507 1.00 38.09 275 GLY A C 1
ATOM 1777 O O . GLY A 1 275 ? 30.412 17.714 51.823 1.00 38.09 275 GLY A O 1
ATOM 1778 N N . PRO A 1 276 ? 29.812 19.611 50.782 1.00 42.28 276 PRO A N 1
ATOM 1779 C CA . PRO A 1 276 ? 28.449 19.178 50.518 1.00 42.28 276 PRO A CA 1
ATOM 1780 C C . PRO A 1 276 ? 28.408 17.986 49.556 1.00 42.28 276 PRO A C 1
ATOM 1782 O O . PRO A 1 276 ? 28.655 18.101 48.356 1.00 42.28 276 PRO A O 1
ATOM 1785 N N . THR A 1 277 ? 28.028 16.836 50.102 1.00 39.75 277 THR A N 1
ATOM 1786 C CA . THR A 1 277 ? 27.526 15.683 49.360 1.00 39.75 277 THR A CA 1
ATOM 1787 C C . THR A 1 277 ? 26.198 16.054 48.702 1.00 39.75 277 THR A C 1
ATOM 1789 O O . THR A 1 277 ? 25.237 16.417 49.380 1.00 39.75 277 THR A O 1
ATOM 1792 N N . CYS A 1 278 ? 26.114 15.913 47.380 1.00 39.75 278 CYS A N 1
ATOM 1793 C CA . CYS A 1 278 ? 24.855 15.937 46.641 1.00 39.75 278 CYS A CA 1
ATOM 1794 C C . CYS A 1 278 ? 23.993 14.725 47.041 1.00 39.75 278 CYS A C 1
ATOM 1796 O O . CYS A 1 278 ? 24.036 13.677 46.399 1.00 39.75 278 CYS A O 1
ATOM 1798 N N . MET A 1 279 ? 23.212 14.859 48.112 1.00 42.28 279 MET A N 1
ATOM 1799 C CA . MET A 1 279 ? 22.103 13.964 48.436 1.00 42.28 279 MET A CA 1
ATOM 1800 C C . MET A 1 279 ? 20.829 14.514 47.793 1.00 42.28 279 MET A C 1
ATOM 1802 O O . MET A 1 279 ? 20.224 15.451 48.301 1.00 42.28 279 MET A O 1
ATOM 1806 N N . ALA A 1 280 ? 20.400 13.915 46.684 1.00 40.09 280 ALA A N 1
ATOM 1807 C CA . ALA A 1 280 ? 19.024 14.041 46.218 1.00 40.09 280 ALA A CA 1
ATOM 1808 C C . ALA A 1 280 ? 18.288 12.716 46.502 1.00 40.09 280 ALA A C 1
ATOM 1810 O O . ALA A 1 280 ? 18.510 11.737 45.785 1.00 40.09 280 ALA A O 1
ATOM 1811 N N . PRO A 1 281 ? 17.435 12.641 47.540 1.00 43.97 281 PRO A N 1
ATOM 1812 C CA . PRO A 1 281 ? 16.499 11.539 47.719 1.00 43.97 281 PRO A CA 1
ATOM 1813 C C . PRO A 1 281 ? 15.254 11.784 46.850 1.00 43.97 281 PRO A C 1
ATOM 1815 O O . PRO A 1 281 ? 14.734 12.895 46.815 1.00 43.97 281 PRO A O 1
ATOM 1818 N N . GLY A 1 282 ? 14.744 10.751 46.168 1.00 39.75 282 GLY A N 1
ATOM 1819 C CA . GLY A 1 282 ? 13.387 10.804 45.598 1.00 39.75 282 GLY A CA 1
ATOM 1820 C C . GLY A 1 282 ? 13.222 10.491 44.110 1.00 39.75 282 GLY A C 1
ATOM 1821 O O . GLY A 1 282 ? 12.434 11.148 43.436 1.00 39.75 282 GLY A O 1
ATOM 1822 N N . CYS A 1 283 ? 13.850 9.430 43.594 1.00 41.09 283 CYS A N 1
ATOM 1823 C CA . CYS A 1 283 ? 13.320 8.755 42.400 1.00 41.09 283 CYS A CA 1
ATOM 1824 C C . CYS A 1 283 ? 12.039 7.975 42.764 1.00 41.09 283 CYS A C 1
ATOM 1826 O O . CYS A 1 283 ? 12.028 6.746 42.820 1.00 41.09 283 CYS A O 1
ATOM 1828 N N . GLY A 1 284 ? 10.960 8.708 43.047 1.00 37.56 284 GLY A N 1
ATOM 1829 C CA . GLY A 1 284 ? 9.604 8.178 43.111 1.00 37.56 284 GLY A CA 1
ATOM 1830 C C . GLY A 1 284 ? 9.071 7.962 41.696 1.00 37.56 284 GLY A C 1
ATOM 1831 O O . GLY A 1 284 ? 9.083 8.869 40.865 1.00 37.56 284 GLY A O 1
ATOM 1832 N N . LYS A 1 285 ? 8.625 6.739 41.406 1.00 42.16 285 LYS A N 1
ATOM 1833 C CA . LYS A 1 285 ? 7.899 6.401 40.175 1.00 42.16 285 LYS A CA 1
ATOM 1834 C C . LYS A 1 285 ? 6.598 7.219 40.121 1.00 42.16 285 LYS A C 1
ATOM 1836 O O . LYS A 1 285 ? 5.898 7.247 41.131 1.00 42.16 285 LYS A O 1
ATOM 1841 N N . PRO A 1 286 ? 6.210 7.818 38.984 1.00 43.69 286 PRO A N 1
ATOM 1842 C CA . PRO A 1 286 ? 4.899 8.442 38.886 1.00 43.69 286 PRO A CA 1
ATOM 1843 C C . PRO A 1 286 ? 3.811 7.362 38.808 1.00 43.69 286 PRO A C 1
ATOM 1845 O O . PRO A 1 286 ? 3.699 6.637 37.816 1.00 43.69 286 PRO A O 1
ATOM 1848 N N . THR A 1 287 ? 3.005 7.260 39.862 1.00 45.84 287 THR A N 1
ATOM 1849 C CA . THR A 1 287 ? 1.636 6.744 39.783 1.00 45.84 287 THR A CA 1
ATOM 1850 C C . THR A 1 287 ? 0.761 7.831 39.167 1.00 45.84 287 THR A C 1
ATOM 1852 O O . THR A 1 287 ? 0.680 8.936 39.697 1.00 45.84 287 THR A O 1
ATOM 1855 N N . TRP A 1 288 ? 0.146 7.525 38.028 1.00 43.03 288 TRP A N 1
ATOM 1856 C CA . TRP A 1 288 ? -0.798 8.405 37.347 1.00 43.03 288 TRP A CA 1
ATOM 1857 C C . TRP A 1 288 ? -2.192 8.207 37.950 1.00 43.03 288 TRP A C 1
ATOM 1859 O O . TRP A 1 288 ? -2.637 7.064 38.055 1.00 43.03 288 TRP A O 1
ATOM 1869 N N . ASN A 1 289 ? -2.849 9.308 38.319 1.00 45.62 289 ASN A N 1
ATOM 1870 C CA . ASN A 1 289 ? -4.297 9.390 38.515 1.00 45.62 289 ASN A CA 1
ATOM 1871 C C . ASN A 1 289 ? -4.874 10.181 37.336 1.00 45.62 289 ASN A C 1
ATOM 1873 O O . ASN A 1 289 ? -4.246 11.211 36.989 1.00 45.62 289 ASN A O 1
#

Solvent-accessible surface area (backbone atoms only — not comparable to full-atom values): 19117 Å² total; per-residue (Å²): 137,84,82,80,76,82,79,76,81,67,86,77,70,88,48,27,49,21,64,45,88,90,61,75,41,48,14,70,80,51,39,76,80,29,38,51,42,69,69,47,44,50,53,42,58,70,59,65,57,77,66,66,77,65,25,49,21,67,35,88,91,62,80,41,50,17,70,80,61,43,72,86,29,37,50,44,70,69,45,44,52,54,46,57,55,61,73,68,54,77,84,74,76,83,72,83,90,78,87,85,84,82,91,86,74,87,67,80,77,73,74,76,66,17,46,20,63,29,88,91,60,79,42,52,15,71,79,55,40,76,78,31,40,51,45,69,67,42,42,65,69,28,95,61,62,87,42,93,83,68,86,82,84,86,85,91,87,80,91,77,84,85,78,82,74,78,78,59,22,48,20,64,27,88,91,61,82,41,52,15,73,79,49,43,73,85,28,37,52,43,70,66,42,44,57,55,41,66,74,60,72,74,82,75,78,85,72,86,83,88,77,93,73,74,80,79,76,70,31,48,14,54,43,68,77,77,42,53,16,71,80,61,43,72,84,29,40,50,42,73,67,43,53,74,67,39,65,63,74,78,80,77,77,78,85,79,84,84,91,79,90,86,84,88,83,88,88,84,85,84,88,81,82,80,72,90,74,92,79,80,88,76,94,69,78,86,81,85,130

Sequence (289 aa):
PAAAAPAAAGPVAAGASCLTLGCGKPTWNGQPGGYCGKACRNKAAAGAGGAAPPPVCMQPGCGKPTWNGKPQEYCGRACRAAGAAASLAPAVSSAPAATALPVGAVGPAAAAAAVCLAPGCGKPTWNGQPGAFCGKACRNAAPGGASMAAAAASVAAVGGAGTATAAGALCSTPGCGKPTWNGMPNQYCSRKCKVTGAAGGTFQRAVPTGVATAPSAAPVCLAGCGKPTWNRKPNEYCSKACKAAGPASTLVLPAGPVLSGGATPDPAALGVSAGPTCMAPGCGKPTWN

Secondary structure (DSSP, 8-state):
-PPPPPPP------PPBPSSTT--PBPTTS-TT--SSHHHHHHHHHHHS---SPPBPSSTT--PBPTTS-TT--SSHHHHHHHHHHTTS-----PPP--------------PPPBPSSTT--PBPTTS-TT--SSHHHHHHSTTSS-SS-SS-S---S---------PPBPSSTT--PBPTTS-TT--SSHHHHHHHHHT------------PPPPPPPBPTTSSSPBPTTS-TT--SSHHHHHT-S-----PPPPPPP-------------PPP--------------

Organism: NCBI:txid311494

Radius of gyration: 40.25 Å; Cα contacts (8 Å, |Δi|>4): 294; chains: 1; bounding box: 88×60×120 Å